Protein AF-A0A507DF49-F1 (afdb_monomer)

Nearest PDB structures (foldseek):
  7edx-assembly1_H  TM=5.539E-01  e=3.702E-08  Homo sapiens
  7edx-assembly1_c  TM=6.576E-01  e=4.763E-05  Homo sapiens
  7xfh-assembly1_A  TM=7.175E-01  e=1.939E-02  Xenopus laevis
  6hts-assembly1_M  TM=7.760E-01  e=4.744E-02  Homo sapiens
  5z3l-assembly1_A  TM=7.151E-01  e=3.917E-02  Xenopus laevis

Sequence (231 aa):
MVSPYETQLLRAIIATQLRHVGFEESSSRAVDVLTDVLVAYLHRLGTRVKAYAEHATRIQPTPLDFMFVFDEFRVPITDLHSYAAIAKTAMKAIRPIKIKPDTIASNKEVYRYLNPPSSLVRVEDTTGSRGEHVPEHFPPFPSAHTYLSTPVSQRKEETDPIKKHEVHAQSARQVEEALVKLYRASLVATGREDDPVFSYESGNSTTMANTGNMTGLIMSAVGNGSGGRLL

Mean predicted aligned error: 19.84 Å

Solvent-accessible surface area (backbone atoms only — not comparable to full-atom values): 15106 Å² total; per-residue (Å²): 132,85,51,73,68,57,54,53,51,47,41,51,51,50,53,54,52,41,46,71,76,65,50,90,79,80,58,71,67,58,48,49,52,50,37,54,50,49,52,53,48,52,52,53,51,52,52,48,29,48,50,50,17,49,76,69,76,34,91,69,71,51,75,67,34,51,52,56,46,30,59,73,68,70,48,63,70,69,56,52,56,57,47,51,56,51,44,62,66,62,48,69,75,57,73,81,84,78,73,74,79,82,62,84,76,70,65,72,63,62,63,53,75,78,52,68,85,70,93,82,64,94,59,85,81,50,56,48,57,69,59,93,89,55,65,88,88,55,82,67,49,70,43,60,71,80,73,52,82,73,78,80,73,71,70,85,65,75,82,53,67,68,57,49,52,49,52,51,53,50,50,50,51,52,51,51,52,49,50,53,52,51,51,52,51,51,28,60,76,70,75,54,86,85,61,83,90,71,67,81,80,84,79,83,87,83,91,83,82,89,77,90,81,90,84,80,90,82,84,90,78,92,81,88,83,88,85,77,91,83,137

pLDDT: mean 73.97, std 20.37, range [30.94, 96.81]

Radius of gyration: 43.72 Å; Cα contacts (8 Å, |Δi|>4): 73; chains: 1; bounding box: 101×75×98 Å

Structure (mmCIF, N/CA/C/O backbone):
data_AF-A0A507DF49-F1
#
_entry.id   AF-A0A507DF49-F1
#
loop_
_atom_site.group_PDB
_atom_site.id
_atom_site.type_symbol
_atom_site.label_atom_id
_atom_site.label_alt_id
_atom_site.label_comp_id
_atom_site.label_asym_id
_atom_site.label_entity_id
_atom_site.label_seq_id
_atom_site.pdbx_PDB_ins_code
_atom_site.Cartn_x
_atom_site.Cartn_y
_atom_site.Cartn_z
_atom_site.occupancy
_atom_site.B_iso_or_equiv
_atom_site.auth_seq_id
_atom_site.auth_comp_id
_atom_site.auth_asym_id
_atom_site.auth_atom_id
_atom_site.pdbx_PDB_model_num
ATOM 1 N N . MET A 1 1 ? -5.930 1.000 -0.888 1.00 52.00 1 MET A N 1
ATOM 2 C CA . MET A 1 1 ? -5.736 2.331 -1.500 1.00 52.00 1 MET A CA 1
ATOM 3 C C . MET A 1 1 ? -4.326 2.771 -1.159 1.00 52.00 1 MET A C 1
ATOM 5 O O . MET A 1 1 ? -3.980 2.685 0.011 1.00 52.00 1 MET A O 1
ATOM 9 N N . VAL A 1 2 ? -3.509 3.115 -2.156 1.00 72.88 2 VAL A N 1
ATOM 10 C CA . VAL A 1 2 ? -2.128 3.590 -1.943 1.00 72.88 2 VAL A CA 1
ATOM 11 C C . VAL A 1 2 ? -2.193 4.998 -1.353 1.00 72.88 2 VAL A C 1
ATOM 13 O O . VAL A 1 2 ? -3.012 5.807 -1.794 1.00 72.88 2 VAL A O 1
ATOM 16 N N . SER A 1 3 ? -1.393 5.276 -0.326 1.00 84.12 3 SER A N 1
ATOM 17 C CA . SER A 1 3 ? -1.368 6.591 0.319 1.00 84.12 3 SER A CA 1
ATOM 18 C C . SER A 1 3 ? -0.838 7.651 -0.660 1.00 84.12 3 SER A C 1
ATOM 20 O O . SER A 1 3 ? 0.100 7.366 -1.406 1.00 84.12 3 SER A O 1
ATOM 22 N N . PRO A 1 4 ? -1.361 8.893 -0.664 1.00 82.94 4 PRO A N 1
ATOM 23 C CA . PRO A 1 4 ? -0.884 9.946 -1.571 1.00 82.94 4 PRO A CA 1
ATOM 24 C C . PRO A 1 4 ? 0.625 10.211 -1.437 1.00 82.94 4 PRO A C 1
ATOM 26 O O . PRO A 1 4 ? 1.300 10.507 -2.424 1.00 82.94 4 PRO A O 1
ATOM 29 N N . TYR A 1 5 ? 1.166 10.031 -0.230 1.00 84.81 5 TYR A N 1
ATOM 30 C CA . TYR A 1 5 ? 2.598 10.115 0.047 1.00 84.81 5 TYR A CA 1
ATOM 31 C C . TYR A 1 5 ? 3.404 9.029 -0.685 1.00 84.81 5 TYR A C 1
ATOM 33 O O . TYR A 1 5 ? 4.449 9.306 -1.275 1.00 84.81 5 TYR A O 1
ATOM 41 N N . GLU A 1 6 ? 2.910 7.789 -0.683 1.00 83.38 6 GLU A N 1
ATOM 42 C CA . GLU A 1 6 ? 3.560 6.654 -1.348 1.00 83.38 6 GLU A CA 1
ATOM 43 C C . GLU A 1 6 ? 3.573 6.858 -2.863 1.00 83.38 6 GLU A C 1
ATOM 45 O O . GLU A 1 6 ? 4.599 6.655 -3.511 1.00 83.38 6 GLU A O 1
ATOM 50 N N . THR A 1 7 ? 2.469 7.356 -3.425 1.00 86.88 7 THR A N 1
ATOM 51 C CA . THR A 1 7 ? 2.392 7.715 -4.844 1.00 86.88 7 THR A CA 1
ATOM 52 C C . THR A 1 7 ? 3.412 8.797 -5.196 1.00 86.88 7 THR A C 1
ATOM 54 O O . THR A 1 7 ? 4.099 8.688 -6.211 1.00 86.88 7 THR A O 1
ATOM 57 N N . GLN A 1 8 ? 3.584 9.820 -4.354 1.00 86.56 8 GLN A N 1
ATOM 58 C CA . GLN A 1 8 ? 4.581 10.869 -4.587 1.00 86.56 8 GLN A CA 1
ATOM 59 C C . GLN A 1 8 ? 6.019 10.331 -4.541 1.00 86.56 8 GLN A C 1
ATOM 61 O O . GLN A 1 8 ? 6.856 10.739 -5.352 1.00 86.56 8 GLN A O 1
ATOM 66 N N . LEU A 1 9 ? 6.299 9.377 -3.649 1.00 87.12 9 LEU A N 1
ATOM 67 C CA . LEU A 1 9 ? 7.588 8.690 -3.588 1.00 87.12 9 LEU A CA 1
ATOM 68 C C . LEU A 1 9 ? 7.864 7.887 -4.864 1.00 87.12 9 LEU A C 1
ATOM 70 O O . LEU A 1 9 ? 8.945 8.002 -5.441 1.00 87.12 9 LEU A O 1
ATOM 74 N N . LEU A 1 10 ? 6.884 7.116 -5.336 1.00 89.94 10 LEU A N 1
ATOM 75 C CA . LEU A 1 10 ? 7.015 6.318 -6.556 1.00 89.94 10 LEU A CA 1
ATOM 76 C C . LEU A 1 10 ? 7.198 7.194 -7.801 1.00 89.94 10 LEU A C 1
ATOM 78 O O . LEU A 1 10 ? 8.068 6.903 -8.623 1.00 89.94 10 LEU A O 1
ATOM 82 N N . ARG A 1 11 ? 6.470 8.314 -7.904 1.00 90.44 11 ARG A N 1
ATOM 83 C CA . ARG A 1 11 ? 6.664 9.306 -8.978 1.00 90.44 11 ARG A CA 1
ATOM 84 C C . ARG A 1 11 ? 8.091 9.843 -8.997 1.00 90.44 11 ARG A C 1
ATOM 86 O O . ARG A 1 11 ? 8.697 9.957 -10.061 1.00 90.44 11 ARG A O 1
ATOM 93 N N . ALA A 1 12 ? 8.650 10.142 -7.826 1.00 87.81 12 ALA A N 1
ATOM 94 C CA . ALA A 1 12 ? 10.021 10.617 -7.714 1.00 87.81 12 ALA A CA 1
ATOM 95 C C . ALA A 1 12 ? 11.039 9.533 -8.123 1.00 87.81 12 ALA A C 1
ATOM 97 O O . ALA A 1 12 ? 11.987 9.845 -8.842 1.00 87.81 12 ALA A O 1
ATOM 98 N N . ILE A 1 13 ? 10.815 8.263 -7.765 1.00 88.00 13 ILE A N 1
ATOM 99 C CA . ILE A 1 13 ? 11.640 7.131 -8.226 1.00 88.00 13 ILE A CA 1
ATOM 100 C C . ILE A 1 13 ? 11.598 7.016 -9.757 1.00 88.00 13 ILE A C 1
ATOM 102 O O . ILE A 1 13 ? 12.647 6.956 -10.399 1.00 88.00 13 ILE A O 1
ATOM 106 N N . ILE A 1 14 ? 10.413 7.066 -10.365 1.00 91.19 14 ILE A N 1
ATOM 107 C CA . ILE A 1 14 ? 10.263 7.000 -11.827 1.00 91.19 14 ILE A CA 1
ATOM 108 C C . ILE A 1 14 ? 10.977 8.172 -12.503 1.00 91.19 14 ILE A C 1
ATOM 110 O O . ILE A 1 14 ? 11.724 7.963 -13.456 1.00 91.19 14 ILE A O 1
ATOM 114 N N . ALA A 1 15 ? 10.838 9.390 -11.977 1.00 89.06 15 ALA A N 1
ATOM 115 C CA . ALA A 1 15 ? 11.545 10.557 -12.500 1.00 89.06 15 ALA A CA 1
ATOM 116 C C . ALA A 1 15 ? 13.075 10.398 -12.424 1.00 89.06 15 ALA A C 1
ATOM 118 O O . ALA A 1 15 ? 13.785 10.779 -13.357 1.00 89.06 15 ALA A O 1
ATOM 119 N N . THR A 1 16 ? 13.602 9.798 -11.348 1.00 85.75 16 THR A N 1
ATOM 120 C CA . THR A 1 16 ? 15.042 9.500 -11.256 1.00 85.75 16 THR A CA 1
ATOM 121 C C . THR A 1 16 ? 15.488 8.467 -12.286 1.00 85.75 16 THR A C 1
ATOM 123 O O . THR A 1 16 ? 16.560 8.623 -12.872 1.00 85.75 16 THR A O 1
ATOM 126 N N . GLN A 1 17 ? 14.651 7.467 -12.569 1.00 87.38 17 GLN A N 1
ATOM 127 C CA . GLN A 1 17 ? 14.943 6.454 -13.575 1.00 87.38 17 GLN A CA 1
ATOM 128 C C . GLN A 1 17 ? 14.906 7.031 -14.995 1.00 87.38 17 GLN A C 1
ATOM 130 O O . GLN A 1 17 ? 15.802 6.758 -15.787 1.00 87.38 17 GLN A O 1
ATOM 135 N N . LEU A 1 18 ? 13.922 7.877 -15.315 1.00 89.88 18 LEU A N 1
ATOM 136 C CA . LEU A 1 18 ? 13.839 8.558 -16.612 1.00 89.88 18 LEU A CA 1
ATOM 137 C C . LEU A 1 18 ? 15.070 9.435 -16.865 1.00 89.88 18 LEU A C 1
ATOM 139 O O . LEU A 1 18 ? 15.653 9.392 -17.948 1.00 89.88 18 LEU A O 1
ATOM 143 N N . ARG A 1 19 ? 15.535 10.152 -15.836 1.00 86.50 19 ARG A N 1
ATOM 144 C CA . ARG A 1 19 ? 16.770 10.938 -15.917 1.00 86.50 19 ARG A CA 1
ATOM 145 C C . ARG A 1 19 ? 18.001 10.067 -16.152 1.00 86.50 19 ARG A C 1
ATOM 147 O O . ARG A 1 19 ? 18.870 10.452 -16.923 1.00 86.50 19 ARG A O 1
ATOM 154 N N . HIS A 1 20 ? 18.073 8.898 -15.516 1.00 82.94 20 HIS A N 1
ATOM 155 C CA . HIS A 1 20 ? 19.168 7.949 -15.728 1.00 82.94 20 HIS A CA 1
ATOM 156 C C . HIS A 1 20 ? 19.211 7.421 -17.170 1.00 82.94 20 HIS A C 1
ATOM 158 O O . HIS A 1 20 ? 20.290 7.212 -17.716 1.00 82.94 20 HIS A O 1
ATOM 164 N N . VAL A 1 21 ? 18.050 7.219 -17.798 1.00 87.25 21 VAL A N 1
ATOM 165 C CA . VAL A 1 21 ? 17.963 6.807 -19.209 1.00 87.25 21 VAL A CA 1
ATOM 166 C C . VAL A 1 21 ? 18.329 7.953 -20.169 1.00 87.25 21 VAL A C 1
ATOM 168 O O . VAL A 1 21 ? 18.686 7.691 -21.312 1.00 87.25 21 VAL A O 1
ATOM 171 N N . GLY A 1 22 ? 18.308 9.208 -19.704 1.00 88.12 22 GLY A N 1
ATOM 172 C CA . GLY A 1 22 ? 18.678 10.390 -20.490 1.00 88.12 22 GLY A CA 1
ATOM 173 C C . GLY A 1 22 ? 17.493 11.230 -20.973 1.00 88.12 22 GLY A C 1
ATOM 174 O O . GLY A 1 22 ? 17.665 12.058 -21.861 1.00 88.12 22 GLY A O 1
ATOM 175 N N . PHE A 1 23 ? 16.296 11.043 -20.407 1.00 91.75 23 PHE A N 1
ATOM 176 C CA . PHE A 1 23 ? 15.155 11.917 -20.688 1.00 91.75 23 PHE A CA 1
ATOM 177 C C . PHE A 1 23 ? 15.287 13.244 -19.932 1.00 91.75 23 PHE A C 1
ATOM 179 O O . PHE A 1 23 ? 15.473 13.256 -18.712 1.00 91.75 23 PHE A O 1
ATOM 186 N N . GLU A 1 24 ? 15.153 14.356 -20.654 1.00 90.19 24 GLU A N 1
ATOM 187 C CA . GLU A 1 24 ? 15.201 15.711 -20.091 1.00 90.19 24 GLU A CA 1
ATOM 188 C C . GLU A 1 24 ? 13.834 16.151 -19.545 1.00 90.19 24 GLU A C 1
ATOM 190 O O . GLU A 1 24 ? 13.737 16.647 -18.422 1.00 90.19 24 GLU A O 1
ATOM 195 N N . GLU A 1 25 ? 12.763 15.863 -20.289 1.00 90.25 25 GLU A N 1
ATOM 196 C CA . GLU A 1 25 ? 11.389 16.204 -19.926 1.00 90.25 25 GLU A CA 1
ATOM 197 C C . GLU A 1 25 ? 10.457 14.992 -20.025 1.00 90.25 25 GLU A C 1
ATOM 199 O O . GLU A 1 25 ? 10.678 14.053 -20.792 1.00 90.25 25 GLU A O 1
ATOM 204 N N . SER A 1 26 ? 9.385 15.007 -19.232 1.00 92.12 26 SER A N 1
ATOM 205 C CA . SER A 1 26 ? 8.340 13.983 -19.281 1.00 92.12 26 SER A CA 1
ATOM 206 C C . SER A 1 26 ? 6.972 14.589 -18.985 1.00 92.12 26 SER A C 1
ATOM 208 O O . SER A 1 26 ? 6.841 15.526 -18.198 1.00 92.12 26 SER A O 1
ATOM 210 N N . SER A 1 27 ? 5.932 14.049 -19.621 1.00 95.81 27 SER A N 1
ATOM 211 C CA . SER A 1 27 ? 4.553 14.462 -19.357 1.00 95.81 27 SER A CA 1
ATOM 212 C C . SER A 1 27 ? 4.092 13.961 -17.988 1.00 95.81 27 SER A C 1
ATOM 214 O O . SER A 1 27 ? 4.226 12.776 -17.684 1.00 95.81 27 SER A O 1
ATOM 216 N N . SER A 1 28 ? 3.471 14.841 -17.196 1.00 92.62 28 SER A N 1
ATOM 217 C CA . SER A 1 28 ? 2.949 14.513 -15.857 1.00 92.62 28 SER A CA 1
ATOM 218 C C . SER A 1 28 ? 2.014 13.294 -15.878 1.00 92.62 28 SER A C 1
ATOM 220 O O . SER A 1 28 ? 2.172 12.373 -15.081 1.00 92.62 28 SER A O 1
ATOM 222 N N . ARG A 1 29 ? 1.128 13.215 -16.883 1.00 94.81 29 ARG A N 1
ATOM 223 C CA . ARG A 1 29 ? 0.212 12.077 -17.077 1.00 94.81 29 ARG A CA 1
ATOM 224 C C . ARG A 1 29 ? 0.937 10.765 -17.369 1.00 94.81 29 ARG A C 1
ATOM 226 O O . ARG A 1 29 ? 0.491 9.717 -16.923 1.00 94.81 29 ARG A O 1
ATOM 233 N N . ALA A 1 30 ? 2.035 10.809 -18.123 1.00 94.06 30 ALA A N 1
ATOM 234 C CA . ALA A 1 30 ? 2.806 9.607 -18.430 1.00 94.06 30 ALA A CA 1
ATOM 235 C C . ALA A 1 30 ? 3.493 9.063 -17.170 1.00 94.06 30 ALA A C 1
ATOM 237 O O . ALA A 1 30 ? 3.486 7.857 -16.938 1.00 94.06 30 ALA A O 1
ATOM 238 N N . VAL A 1 31 ? 4.027 9.953 -16.327 1.00 94.12 31 VAL A N 1
ATOM 239 C CA . VAL A 1 31 ? 4.614 9.579 -15.032 1.00 94.12 31 VAL A CA 1
ATOM 240 C C . VAL A 1 31 ? 3.557 8.979 -14.103 1.00 94.12 31 VAL A C 1
ATOM 242 O O . VAL A 1 31 ? 3.843 7.994 -13.425 1.00 94.12 31 VAL A O 1
ATOM 245 N N . ASP A 1 32 ? 2.336 9.514 -14.102 1.00 93.50 32 ASP A N 1
ATOM 246 C CA . ASP A 1 32 ? 1.228 8.972 -13.304 1.00 93.50 32 ASP A CA 1
ATOM 247 C C . ASP A 1 32 ? 0.853 7.555 -13.755 1.00 93.50 32 ASP A C 1
ATOM 249 O O . ASP A 1 32 ? 0.836 6.636 -12.942 1.00 93.50 32 ASP A O 1
ATOM 253 N N . VAL A 1 33 ? 0.689 7.335 -15.064 1.00 95.81 33 VAL A N 1
ATOM 254 C CA . VAL A 1 33 ? 0.398 5.999 -15.612 1.00 95.81 33 VAL A CA 1
ATOM 255 C C . VAL A 1 33 ? 1.526 5.010 -15.313 1.00 95.81 33 VAL A C 1
ATOM 257 O O . VAL A 1 33 ? 1.263 3.878 -14.915 1.00 95.81 33 VAL A O 1
ATOM 260 N N . LEU A 1 34 ? 2.791 5.415 -15.459 1.00 94.94 34 LEU A N 1
ATOM 261 C CA . LEU A 1 34 ? 3.930 4.564 -15.098 1.00 94.94 34 LEU A CA 1
ATOM 262 C C . LEU A 1 34 ? 3.945 4.232 -13.603 1.00 94.94 34 LEU A C 1
ATOM 264 O O . LEU A 1 34 ? 4.347 3.131 -13.229 1.00 94.94 34 LEU A O 1
ATOM 268 N N . THR A 1 35 ? 3.490 5.156 -12.757 1.00 94.25 35 THR A N 1
ATOM 269 C CA . THR A 1 35 ? 3.352 4.928 -11.316 1.00 94.25 35 THR A CA 1
ATOM 270 C C . THR A 1 35 ? 2.294 3.867 -11.043 1.00 94.25 35 THR A C 1
ATOM 272 O O . THR A 1 35 ? 2.573 2.909 -10.323 1.00 94.25 35 THR A O 1
ATOM 275 N N . ASP A 1 36 ? 1.129 3.967 -11.681 1.00 93.62 36 ASP A N 1
ATOM 276 C CA . ASP A 1 36 ? 0.055 2.978 -11.550 1.00 93.62 36 ASP A CA 1
ATOM 277 C C . ASP A 1 36 ? 0.494 1.593 -12.049 1.00 93.62 36 ASP A C 1
ATOM 279 O O . ASP A 1 36 ? 0.265 0.578 -11.384 1.00 93.62 36 ASP A O 1
ATOM 283 N N . VAL A 1 37 ? 1.199 1.542 -13.184 1.00 95.62 37 VAL A N 1
ATOM 284 C CA . VAL A 1 37 ? 1.769 0.302 -13.733 1.00 95.62 37 VAL A CA 1
ATOM 285 C C . VAL A 1 37 ? 2.803 -0.297 -12.782 1.00 95.62 37 VAL A C 1
ATOM 287 O O . VAL A 1 37 ? 2.795 -1.508 -12.563 1.00 95.62 37 VAL A O 1
ATOM 290 N N . LEU A 1 38 ? 3.669 0.521 -12.179 1.00 94.00 38 LEU A N 1
ATOM 291 C CA . LEU A 1 38 ? 4.671 0.057 -11.221 1.00 94.00 38 LEU A CA 1
ATOM 292 C C . LEU A 1 38 ? 4.018 -0.533 -9.964 1.00 94.00 38 LEU A C 1
ATOM 294 O O . LEU A 1 38 ? 4.423 -1.603 -9.508 1.00 94.00 38 LEU A O 1
ATOM 298 N N . VAL A 1 39 ? 2.980 0.116 -9.431 1.00 93.81 39 VAL A N 1
ATOM 299 C CA . VAL A 1 39 ? 2.200 -0.403 -8.295 1.00 93.81 39 VAL A CA 1
ATOM 300 C C . VAL A 1 39 ? 1.556 -1.741 -8.652 1.00 93.81 39 VAL A C 1
ATOM 302 O O . VAL A 1 39 ? 1.693 -2.712 -7.903 1.00 93.81 39 VAL A O 1
ATOM 305 N N . ALA A 1 40 ? 0.892 -1.824 -9.807 1.00 94.38 40 ALA A N 1
ATOM 306 C CA . ALA A 1 40 ? 0.257 -3.054 -10.272 1.00 94.38 40 ALA A CA 1
ATOM 307 C C . ALA A 1 40 ? 1.281 -4.181 -10.478 1.00 94.38 40 ALA A C 1
ATOM 309 O O . ALA A 1 40 ? 1.030 -5.329 -10.103 1.00 94.38 40 ALA A O 1
ATOM 310 N N . TYR A 1 41 ? 2.457 -3.853 -11.017 1.0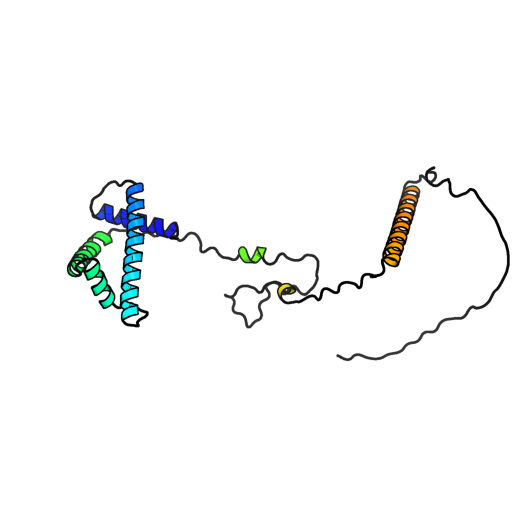0 94.69 41 TYR A N 1
ATOM 311 C CA . TYR A 1 41 ? 3.559 -4.790 -11.200 1.00 94.69 41 TYR A CA 1
ATOM 312 C C . TYR A 1 41 ? 4.071 -5.338 -9.864 1.00 94.69 41 TYR A C 1
ATOM 314 O O . TYR A 1 41 ? 4.162 -6.554 -9.708 1.00 94.69 41 TYR A O 1
ATOM 322 N N . LEU A 1 42 ? 4.344 -4.474 -8.880 1.00 93.69 42 LEU A N 1
ATOM 323 C CA . LEU A 1 42 ? 4.803 -4.890 -7.550 1.00 93.69 42 LEU A CA 1
ATOM 324 C C . LEU A 1 42 ? 3.759 -5.744 -6.827 1.00 93.69 42 LEU A C 1
ATOM 326 O O . LEU A 1 42 ? 4.105 -6.758 -6.221 1.00 93.69 42 LEU A O 1
ATOM 330 N N . HIS A 1 43 ? 2.480 -5.383 -6.936 1.00 94.81 43 HIS A N 1
ATOM 331 C CA . HIS A 1 43 ? 1.396 -6.176 -6.368 1.00 94.81 43 HIS A CA 1
ATOM 332 C C . HIS A 1 43 ? 1.315 -7.561 -7.020 1.00 94.81 43 HIS A C 1
ATOM 334 O O . HIS A 1 43 ? 1.205 -8.576 -6.329 1.00 94.81 43 HIS A O 1
ATOM 340 N N . ARG A 1 44 ? 1.415 -7.627 -8.354 1.00 95.69 44 ARG A N 1
ATOM 341 C CA . ARG A 1 44 ? 1.415 -8.893 -9.096 1.00 95.69 44 ARG A CA 1
ATOM 342 C C . ARG A 1 44 ? 2.623 -9.753 -8.731 1.00 95.69 44 ARG A C 1
ATOM 344 O O . ARG A 1 44 ? 2.448 -10.938 -8.465 1.00 95.69 44 ARG A O 1
ATOM 351 N N . LEU A 1 45 ? 3.815 -9.160 -8.667 1.00 95.25 45 LEU A N 1
ATOM 352 C CA . LEU A 1 45 ? 5.050 -9.825 -8.252 1.00 95.25 45 LEU A CA 1
ATOM 353 C C . LEU A 1 45 ? 4.901 -10.414 -6.843 1.00 95.25 45 LEU A C 1
ATOM 355 O O . LEU A 1 45 ? 5.087 -11.612 -6.656 1.00 95.25 45 LEU A O 1
ATOM 359 N N . GLY A 1 46 ? 4.495 -9.598 -5.867 1.00 95.19 46 GLY A N 1
ATOM 360 C CA . GLY A 1 46 ? 4.325 -10.026 -4.478 1.00 95.19 46 GLY A CA 1
ATOM 361 C C . GLY A 1 46 ? 3.270 -11.121 -4.316 1.00 95.19 46 GLY A C 1
ATOM 362 O O . GLY A 1 46 ? 3.498 -12.089 -3.596 1.00 95.19 46 GLY A O 1
ATOM 363 N N . THR A 1 47 ? 2.151 -11.021 -5.038 1.00 96.00 47 THR A N 1
ATOM 364 C CA . THR A 1 47 ? 1.090 -12.043 -5.019 1.00 96.00 47 THR A CA 1
ATOM 365 C C . THR A 1 47 ? 1.595 -13.380 -5.561 1.00 96.00 47 THR A C 1
ATOM 367 O O . THR A 1 47 ? 1.308 -14.425 -4.982 1.00 96.00 47 THR A O 1
ATOM 370 N N . ARG A 1 48 ? 2.383 -13.361 -6.644 1.00 96.56 48 ARG A N 1
ATOM 371 C CA . ARG A 1 48 ? 2.976 -14.575 -7.220 1.00 96.56 48 ARG A CA 1
ATOM 372 C C . ARG A 1 48 ? 4.017 -15.195 -6.299 1.00 96.56 48 ARG A C 1
ATOM 374 O O . ARG A 1 48 ? 3.927 -16.383 -6.015 1.00 96.56 48 ARG A O 1
ATOM 381 N N . VAL A 1 49 ? 4.951 -14.395 -5.783 1.00 96.81 49 VAL A N 1
ATOM 382 C CA . VAL A 1 49 ? 5.977 -14.857 -4.832 1.00 96.81 49 VAL A CA 1
ATOM 383 C C . VAL A 1 49 ? 5.325 -15.493 -3.603 1.00 96.81 49 VAL A C 1
ATOM 385 O O . VAL A 1 49 ? 5.734 -16.568 -3.171 1.00 96.81 49 VAL A O 1
ATOM 388 N N . LYS A 1 50 ? 4.271 -14.860 -3.076 1.00 96.56 50 LYS A N 1
ATOM 389 C CA . LYS A 1 50 ? 3.480 -15.398 -1.969 1.00 96.56 50 LYS A CA 1
ATOM 390 C C . LYS A 1 50 ? 2.851 -16.747 -2.323 1.00 96.56 50 LYS A C 1
ATOM 392 O O . LYS A 1 50 ? 2.993 -17.679 -1.542 1.00 96.56 50 LYS A O 1
ATOM 397 N N . ALA A 1 51 ? 2.227 -16.874 -3.493 1.00 96.06 51 ALA A N 1
ATOM 398 C CA . ALA A 1 51 ? 1.631 -18.136 -3.927 1.00 96.06 51 ALA A CA 1
ATOM 399 C C . ALA A 1 51 ? 2.669 -19.272 -3.999 1.00 96.06 51 ALA A C 1
ATOM 401 O O . ALA A 1 51 ? 2.413 -20.360 -3.495 1.00 96.06 51 ALA A O 1
ATOM 402 N N . TYR A 1 52 ? 3.866 -19.023 -4.544 1.00 96.31 52 TYR A N 1
ATOM 403 C CA . TYR A 1 52 ? 4.942 -20.028 -4.562 1.00 96.31 52 TYR A CA 1
ATOM 404 C C . TYR A 1 52 ? 5.425 -20.410 -3.154 1.00 96.31 52 TYR A C 1
ATOM 406 O O . TYR A 1 52 ? 5.643 -21.592 -2.884 1.00 96.31 52 TYR A O 1
ATOM 414 N N . ALA A 1 53 ? 5.529 -19.447 -2.233 1.00 96.31 53 ALA A N 1
ATOM 415 C CA . ALA A 1 53 ? 5.864 -19.735 -0.839 1.00 96.31 53 ALA A CA 1
ATOM 416 C C . ALA A 1 53 ? 4.779 -20.592 -0.155 1.00 96.31 53 ALA A C 1
ATOM 418 O O . ALA A 1 53 ? 5.101 -21.588 0.498 1.00 96.31 53 ALA A O 1
ATOM 419 N N . GLU A 1 54 ? 3.502 -20.266 -0.374 1.00 96.25 54 GLU A N 1
ATOM 420 C CA . GLU A 1 54 ? 2.350 -21.008 0.152 1.00 96.25 54 GLU A CA 1
ATOM 421 C C . GLU A 1 54 ? 2.253 -22.422 -0.437 1.00 96.25 54 GLU A C 1
ATOM 423 O O . GLU A 1 54 ? 1.972 -23.369 0.297 1.00 96.25 54 GLU A O 1
ATOM 428 N N . HIS A 1 55 ? 2.574 -22.604 -1.724 1.00 95.56 55 HIS A N 1
ATOM 429 C CA . HIS A 1 55 ? 2.684 -23.927 -2.350 1.00 95.56 55 HIS A CA 1
ATOM 430 C C . HIS A 1 55 ? 3.746 -24.807 -1.679 1.00 95.56 55 HIS A C 1
ATOM 432 O O . HIS A 1 55 ? 3.581 -26.022 -1.605 1.00 95.56 55 HIS A O 1
ATOM 438 N N . ALA A 1 56 ? 4.806 -24.200 -1.144 1.00 94.06 56 ALA A N 1
ATOM 439 C CA . ALA A 1 56 ? 5.820 -24.880 -0.347 1.00 94.06 56 ALA A CA 1
ATOM 440 C C . ALA A 1 56 ? 5.472 -24.949 1.153 1.00 94.06 56 ALA A C 1
ATOM 442 O O . ALA A 1 56 ? 6.339 -25.284 1.960 1.00 94.06 56 ALA A O 1
ATOM 443 N N . THR A 1 57 ? 4.234 -24.627 1.550 1.00 96.19 57 THR A N 1
ATOM 444 C CA . THR A 1 57 ? 3.751 -24.562 2.946 1.00 96.19 57 THR A CA 1
ATOM 445 C C . THR A 1 57 ? 4.512 -23.573 3.842 1.00 96.19 57 THR A C 1
ATOM 447 O O . THR A 1 57 ? 4.480 -23.668 5.068 1.00 96.19 57 THR A O 1
ATOM 450 N N . ARG A 1 58 ? 5.201 -22.592 3.244 1.00 95.12 58 ARG A N 1
ATOM 451 C CA . ARG A 1 58 ? 5.963 -21.551 3.946 1.00 95.12 58 ARG A CA 1
ATOM 452 C C . ARG A 1 58 ? 5.199 -20.232 3.950 1.00 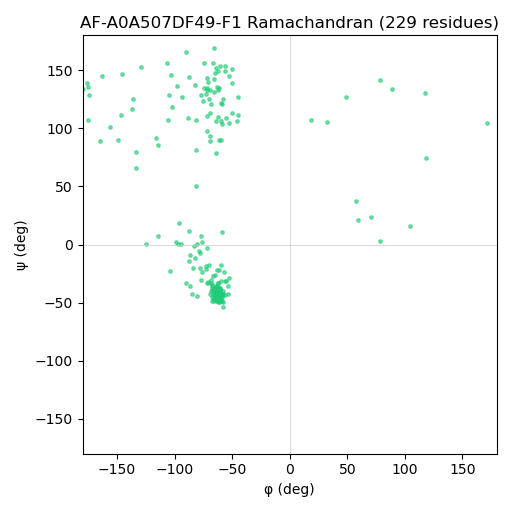95.12 58 ARG A C 1
ATOM 454 O O . ARG A 1 58 ? 4.557 -19.863 2.977 1.00 95.12 58 ARG A O 1
ATOM 461 N N . ILE A 1 59 ? 5.344 -19.479 5.038 1.00 94.31 59 ILE A N 1
ATOM 462 C CA . ILE A 1 59 ? 4.806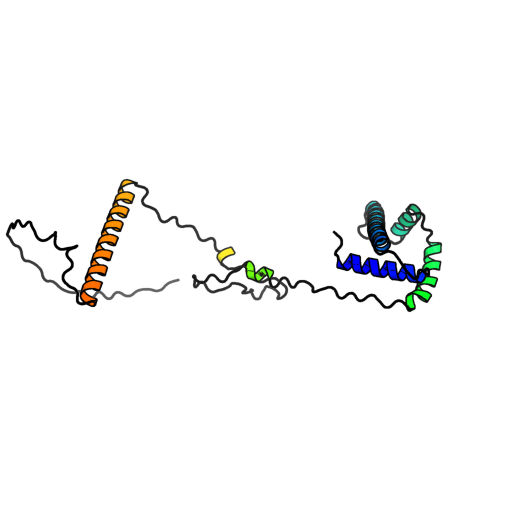 -18.112 5.144 1.00 94.31 59 ILE A CA 1
ATOM 463 C C . ILE A 1 59 ? 5.811 -17.094 4.586 1.00 94.31 59 ILE A C 1
ATOM 465 O O . ILE A 1 59 ? 5.429 -16.098 3.976 1.00 94.31 59 ILE A O 1
ATOM 469 N N . GLN A 1 60 ? 7.108 -17.344 4.788 1.00 94.69 60 GLN A N 1
ATOM 470 C CA . GLN A 1 60 ? 8.166 -16.440 4.353 1.00 94.69 60 GLN A CA 1
ATOM 471 C C . GLN A 1 60 ? 8.700 -16.842 2.967 1.00 94.69 60 GLN A C 1
ATOM 473 O O . GLN A 1 60 ? 9.113 -17.998 2.781 1.00 94.69 60 GLN A O 1
ATOM 478 N N . PRO A 1 61 ? 8.732 -15.909 1.997 1.00 95.25 61 PRO A N 1
ATOM 479 C CA . PRO A 1 61 ? 9.312 -16.176 0.693 1.00 95.25 61 PRO A CA 1
ATOM 480 C C . PRO A 1 61 ? 10.837 -16.283 0.775 1.00 95.25 61 PRO A C 1
ATOM 482 O O . PRO A 1 61 ? 11.505 -15.530 1.483 1.00 95.25 61 PRO A O 1
ATOM 485 N N . THR A 1 62 ? 11.381 -17.236 0.031 1.00 94.94 62 THR A N 1
ATOM 486 C CA . THR A 1 62 ? 12.810 -17.552 -0.096 1.00 94.94 62 THR A CA 1
ATOM 487 C C . THR A 1 62 ? 13.300 -17.079 -1.472 1.00 94.94 62 THR A C 1
ATOM 489 O O . THR A 1 62 ? 12.492 -16.994 -2.396 1.00 94.94 62 THR A O 1
ATOM 492 N N . PRO A 1 63 ? 14.604 -16.802 -1.684 1.00 93.06 63 PRO A N 1
ATOM 493 C CA . PRO A 1 63 ? 15.114 -16.390 -2.998 1.00 93.06 63 PRO A CA 1
ATOM 494 C C . PRO A 1 63 ? 14.752 -17.329 -4.161 1.00 93.06 63 PRO A C 1
ATOM 496 O O . PRO A 1 63 ? 14.575 -16.862 -5.280 1.00 93.06 63 PRO A O 1
ATOM 499 N N . LEU A 1 64 ? 14.573 -18.629 -3.902 1.00 92.88 64 LEU A N 1
ATOM 500 C CA . LEU A 1 64 ? 14.108 -19.595 -4.905 1.00 92.88 64 LEU A CA 1
ATOM 501 C C . LEU A 1 64 ? 12.700 -19.275 -5.430 1.00 92.88 64 LEU A C 1
ATOM 503 O O . LEU A 1 64 ? 12.453 -19.408 -6.624 1.00 92.88 64 LEU A O 1
ATOM 507 N N . ASP A 1 65 ? 11.801 -18.784 -4.572 1.00 95.44 65 ASP A N 1
ATOM 508 C CA . ASP A 1 65 ? 10.450 -18.381 -4.982 1.00 95.44 65 ASP A CA 1
ATOM 509 C C . ASP A 1 65 ? 10.524 -17.206 -5.970 1.00 95.44 65 ASP A C 1
ATOM 511 O O . ASP A 1 65 ? 9.805 -17.170 -6.966 1.00 95.44 65 ASP A O 1
ATOM 515 N N . PHE A 1 66 ? 11.463 -16.278 -5.750 1.00 93.38 66 PHE A N 1
ATOM 516 C CA . PHE A 1 66 ? 11.735 -15.190 -6.689 1.00 93.38 66 PHE A CA 1
ATOM 517 C C . PHE A 1 66 ? 12.330 -15.687 -8.008 1.00 93.38 66 PHE A C 1
ATOM 519 O O . PHE A 1 66 ? 12.004 -15.123 -9.047 1.00 93.38 66 PHE A O 1
ATOM 526 N N . MET A 1 67 ? 13.152 -16.742 -8.002 1.00 93.56 67 MET A N 1
ATOM 527 C CA . MET A 1 67 ? 13.673 -17.326 -9.245 1.00 93.56 67 MET A CA 1
ATOM 528 C C . MET A 1 67 ? 12.543 -17.855 -10.134 1.00 93.56 67 MET A C 1
ATOM 530 O O . MET A 1 67 ? 12.533 -17.562 -11.328 1.00 93.56 67 MET A O 1
ATOM 534 N N . PHE A 1 68 ? 11.567 -18.565 -9.559 1.00 93.19 68 PHE A N 1
ATOM 535 C CA . PHE A 1 68 ? 10.403 -19.054 -10.307 1.00 93.19 68 PHE A CA 1
ATOM 536 C C . PHE A 1 68 ? 9.541 -17.912 -10.847 1.00 93.19 68 PHE A C 1
ATOM 538 O O . PHE A 1 68 ? 9.119 -17.940 -12.001 1.00 93.19 68 PHE A O 1
ATOM 545 N N . VAL A 1 69 ? 9.322 -16.868 -10.044 1.00 95.50 69 VAL A N 1
ATOM 546 C CA . VAL A 1 69 ? 8.552 -15.698 -10.485 1.00 95.50 69 VAL A CA 1
ATOM 547 C C . VAL A 1 69 ? 9.278 -14.918 -11.580 1.00 95.50 69 VAL A C 1
ATOM 549 O O . VAL A 1 69 ? 8.632 -14.457 -12.517 1.00 95.50 69 VAL A O 1
ATOM 552 N N . PHE A 1 70 ? 10.602 -14.772 -11.503 1.00 93.44 70 PHE A N 1
ATOM 553 C CA . PHE A 1 70 ? 11.374 -14.098 -12.547 1.00 93.44 70 PHE A CA 1
ATOM 554 C C . PHE A 1 70 ? 11.382 -14.879 -13.862 1.00 93.44 70 PHE A C 1
ATOM 556 O O . PHE A 1 70 ? 11.252 -14.255 -14.916 1.00 93.44 70 PHE A O 1
ATOM 563 N N . ASP A 1 71 ? 11.438 -16.213 -13.818 1.00 93.62 71 ASP A N 1
ATOM 564 C CA . ASP A 1 71 ? 11.259 -17.036 -15.019 1.00 93.62 71 ASP A CA 1
ATOM 565 C C . ASP A 1 71 ? 9.848 -16.877 -15.611 1.00 93.62 71 ASP A C 1
ATOM 567 O O . ASP A 1 71 ? 9.695 -16.660 -16.815 1.00 93.62 71 ASP A O 1
ATOM 571 N N . GLU A 1 72 ? 8.811 -16.862 -14.766 1.00 94.38 72 GLU A N 1
ATOM 572 C CA . GLU A 1 72 ? 7.430 -16.605 -15.193 1.00 94.38 72 GLU A CA 1
ATOM 573 C C . GLU A 1 72 ? 7.277 -15.213 -15.835 1.00 94.38 72 GLU A C 1
ATOM 575 O O . GLU A 1 72 ? 6.572 -15.045 -16.832 1.00 94.38 72 GLU A O 1
ATOM 580 N N . PHE A 1 73 ? 7.960 -14.207 -15.286 1.00 93.38 73 PHE A N 1
ATOM 581 C CA . PHE A 1 73 ? 7.925 -12.822 -15.765 1.00 93.38 73 PHE A CA 1
ATOM 582 C C . PHE A 1 73 ? 8.882 -12.583 -16.940 1.00 93.38 73 PHE A C 1
ATOM 584 O O . PHE A 1 73 ? 8.910 -11.476 -17.475 1.00 93.38 73 PHE A O 1
ATOM 591 N N . ARG A 1 74 ? 9.629 -13.611 -17.366 1.00 93.75 74 ARG A N 1
ATOM 592 C CA . ARG A 1 74 ? 10.626 -13.551 -18.445 1.00 93.75 74 ARG A CA 1
ATOM 593 C C . ARG A 1 74 ? 11.715 -12.504 -18.195 1.00 93.75 74 ARG A C 1
ATOM 595 O O . ARG A 1 74 ? 12.183 -11.856 -19.126 1.00 93.75 74 ARG A O 1
ATOM 602 N N . VAL A 1 75 ? 12.131 -12.365 -16.936 1.00 91.75 75 VAL A N 1
ATOM 603 C CA . VAL A 1 75 ? 13.237 -11.496 -16.518 1.00 91.75 75 VAL A CA 1
ATOM 604 C C . VAL A 1 75 ? 14.453 -12.369 -16.189 1.00 91.75 75 VAL A C 1
ATOM 606 O O . VAL A 1 75 ? 14.453 -13.047 -15.161 1.00 91.75 75 VAL A O 1
ATOM 609 N N . PRO A 1 76 ? 15.502 -12.383 -17.028 1.00 91.12 76 PRO A N 1
ATOM 610 C CA . PRO A 1 76 ? 16.692 -13.180 -16.759 1.00 91.12 76 PRO A CA 1
ATOM 611 C C . PRO A 1 76 ? 17.478 -12.615 -15.566 1.00 91.12 76 PRO A C 1
ATOM 613 O O . PRO A 1 76 ? 17.775 -11.424 -15.475 1.00 91.12 76 PRO A O 1
ATOM 616 N N . ILE A 1 77 ? 17.863 -13.495 -14.642 1.00 87.75 77 ILE A N 1
ATOM 617 C CA . ILE A 1 77 ? 18.582 -13.118 -13.411 1.00 87.75 77 ILE A CA 1
ATOM 618 C C . ILE A 1 77 ? 19.991 -12.578 -13.725 1.00 87.75 77 ILE A C 1
ATOM 620 O O . ILE A 1 77 ? 20.525 -11.752 -12.984 1.00 87.75 77 ILE A O 1
ATOM 624 N N . THR A 1 78 ? 20.588 -13.001 -14.841 1.00 88.75 78 THR A N 1
ATOM 625 C CA . THR A 1 78 ? 21.887 -12.502 -15.322 1.00 88.75 78 THR A CA 1
ATOM 626 C C . THR A 1 78 ? 21.874 -10.992 -15.534 1.00 88.75 78 THR A C 1
ATOM 628 O O . THR A 1 78 ? 22.816 -10.296 -15.146 1.00 88.75 78 THR A O 1
ATOM 631 N N . ASP A 1 79 ? 20.774 -10.474 -16.075 1.00 88.88 79 ASP A N 1
ATOM 632 C CA . ASP A 1 79 ? 20.640 -9.061 -16.411 1.00 88.88 79 ASP A CA 1
ATOM 633 C C . ASP A 1 79 ? 20.523 -8.225 -15.140 1.00 88.88 79 ASP A C 1
ATOM 635 O O . ASP A 1 79 ? 21.080 -7.130 -15.067 1.00 88.88 79 ASP A O 1
ATOM 639 N N . LEU A 1 80 ? 19.918 -8.776 -14.083 1.00 86.81 80 LEU A N 1
ATOM 640 C CA . LEU A 1 80 ? 19.841 -8.121 -12.780 1.00 86.81 80 LEU A CA 1
ATOM 641 C C . LEU A 1 80 ? 21.234 -7.846 -12.196 1.00 86.81 80 LEU A C 1
ATOM 643 O O . LEU A 1 80 ? 21.462 -6.773 -11.637 1.00 86.81 80 LEU A O 1
ATOM 647 N N . HIS A 1 81 ? 22.183 -8.774 -12.360 1.00 86.69 81 HIS A N 1
ATOM 648 C CA . HIS A 1 81 ? 23.558 -8.578 -11.897 1.00 86.69 81 HIS A CA 1
ATOM 649 C C . HIS A 1 81 ? 24.263 -7.455 -12.674 1.00 86.69 81 HIS A C 1
ATOM 651 O O . HIS A 1 81 ? 24.895 -6.584 -12.071 1.00 86.69 81 HIS A O 1
ATOM 657 N N . SER A 1 82 ? 24.121 -7.427 -14.004 1.00 87.94 82 SER A N 1
ATOM 658 C CA . SER A 1 82 ? 24.666 -6.334 -14.825 1.00 87.94 82 SER A CA 1
ATOM 659 C C . SER A 1 82 ? 24.034 -4.982 -14.480 1.00 87.94 82 SER A C 1
ATOM 661 O O . SER A 1 82 ? 24.739 -3.982 -14.321 1.00 87.94 82 SER A O 1
ATOM 663 N N . TYR A 1 83 ? 22.720 -4.963 -14.254 1.00 86.75 83 TYR A N 1
ATOM 664 C CA . TYR A 1 83 ? 21.985 -3.766 -13.881 1.00 86.75 83 TYR A CA 1
ATOM 665 C C . TYR A 1 83 ? 22.410 -3.252 -12.504 1.00 86.75 83 TYR A C 1
ATOM 667 O O . TYR A 1 83 ? 22.600 -2.051 -12.336 1.00 86.75 83 TYR A O 1
ATOM 675 N N . ALA A 1 84 ? 22.645 -4.136 -11.529 1.00 86.81 84 ALA A N 1
ATOM 676 C CA . ALA A 1 84 ? 23.119 -3.752 -10.201 1.00 86.81 84 ALA A CA 1
ATOM 677 C C . ALA A 1 84 ? 24.483 -3.038 -10.244 1.00 86.81 84 ALA A C 1
ATOM 679 O O . ALA A 1 84 ? 24.700 -2.077 -9.501 1.00 86.81 84 ALA A O 1
ATOM 680 N N . ALA A 1 85 ? 25.390 -3.457 -11.133 1.00 85.25 85 ALA A N 1
ATOM 681 C CA . ALA A 1 85 ? 26.686 -2.800 -11.320 1.00 85.25 85 ALA A CA 1
ATOM 682 C C . ALA A 1 85 ? 26.543 -1.378 -11.899 1.00 85.25 85 ALA A C 1
ATOM 684 O O . ALA A 1 85 ? 27.180 -0.435 -11.412 1.00 85.25 85 ALA A O 1
ATOM 685 N N . ILE A 1 86 ? 25.659 -1.209 -12.888 1.00 81.44 86 ILE A N 1
ATOM 686 C CA . ILE A 1 86 ? 25.339 0.092 -13.495 1.00 81.44 86 ILE A CA 1
ATOM 687 C C . ILE A 1 86 ? 24.659 0.995 -12.461 1.00 81.44 86 ILE A C 1
ATOM 689 O O . ILE A 1 86 ? 25.104 2.119 -12.224 1.00 81.44 86 ILE A O 1
ATOM 693 N N . ALA A 1 87 ? 23.644 0.474 -11.769 1.00 77.00 87 ALA A N 1
ATOM 694 C CA . ALA A 1 87 ? 22.894 1.188 -10.747 1.00 77.00 87 ALA A CA 1
ATOM 695 C C . ALA A 1 87 ? 23.801 1.661 -9.604 1.00 77.00 87 ALA A C 1
ATOM 697 O O . ALA A 1 87 ? 23.716 2.812 -9.198 1.00 77.00 87 ALA A O 1
ATOM 698 N N . LYS A 1 88 ? 24.743 0.846 -9.119 1.00 74.38 88 LYS A N 1
ATOM 699 C CA . LYS A 1 88 ? 25.678 1.262 -8.057 1.00 74.38 88 LYS A CA 1
ATOM 700 C C . LYS A 1 88 ? 26.570 2.438 -8.471 1.00 74.38 88 LYS A C 1
ATOM 702 O O . LYS A 1 88 ? 26.923 3.266 -7.631 1.00 74.38 88 LYS A O 1
ATOM 707 N N . THR A 1 89 ? 26.932 2.509 -9.749 1.00 72.56 89 THR A N 1
ATOM 708 C CA . THR A 1 89 ? 27.802 3.560 -10.296 1.00 72.56 89 THR A CA 1
ATOM 709 C C . THR A 1 89 ? 27.012 4.837 -10.572 1.00 72.56 89 THR A C 1
ATOM 711 O O . THR A 1 89 ? 27.434 5.923 -10.180 1.00 72.56 89 THR A O 1
ATOM 714 N N . ALA A 1 90 ? 25.833 4.709 -11.176 1.00 66.94 90 ALA A N 1
ATOM 715 C CA . ALA A 1 90 ? 25.033 5.838 -11.627 1.00 66.94 90 ALA A CA 1
ATOM 716 C C . ALA A 1 90 ? 24.043 6.365 -10.569 1.00 66.94 90 ALA A C 1
ATOM 718 O O . ALA A 1 90 ? 23.827 7.572 -10.466 1.00 66.94 90 ALA A O 1
ATOM 719 N N . MET A 1 91 ? 23.496 5.500 -9.707 1.00 62.09 91 MET A N 1
ATOM 720 C CA . MET A 1 91 ? 22.595 5.900 -8.615 1.00 62.09 91 MET A CA 1
ATOM 721 C C . MET A 1 91 ? 23.327 6.489 -7.404 1.00 62.09 91 MET A C 1
ATOM 723 O O . MET A 1 91 ? 22.683 7.055 -6.525 1.00 62.09 91 MET A O 1
ATOM 727 N N . LYS A 1 92 ? 24.667 6.452 -7.363 1.00 58.47 92 LYS A N 1
ATOM 728 C CA . LYS A 1 92 ? 25.462 7.143 -6.330 1.00 58.47 92 LYS A CA 1
ATOM 729 C C . LYS A 1 92 ? 25.256 8.669 -6.355 1.00 58.47 92 LYS A C 1
ATOM 731 O O . LYS A 1 92 ? 25.478 9.332 -5.346 1.00 58.47 92 LYS A O 1
ATOM 736 N N . ALA A 1 93 ? 24.805 9.212 -7.490 1.00 53.38 93 ALA A N 1
ATOM 737 C CA . ALA A 1 93 ? 24.465 10.623 -7.671 1.00 53.38 93 ALA A CA 1
ATOM 738 C C . ALA A 1 93 ? 23.013 10.973 -7.277 1.00 53.38 93 ALA A C 1
ATOM 740 O O . ALA A 1 93 ? 22.655 12.152 -7.214 1.00 53.38 93 ALA A O 1
ATOM 741 N N . ILE A 1 94 ? 22.163 9.977 -7.004 1.00 57.72 94 ILE A N 1
ATOM 742 C CA . ILE A 1 94 ? 20.749 10.186 -6.687 1.00 57.72 94 ILE A CA 1
ATOM 743 C C . ILE A 1 94 ? 20.630 10.403 -5.179 1.00 57.72 94 ILE A C 1
ATOM 745 O O . ILE A 1 94 ? 20.827 9.495 -4.374 1.00 57.72 94 ILE A O 1
ATOM 749 N N . ARG A 1 95 ? 20.330 11.643 -4.780 1.00 57.56 95 ARG A N 1
ATOM 750 C CA . ARG A 1 95 ? 20.074 11.970 -3.372 1.00 57.56 95 ARG A CA 1
ATOM 751 C C . ARG A 1 95 ? 18.859 11.159 -2.900 1.00 57.56 95 ARG A C 1
ATOM 753 O O . ARG A 1 95 ? 17.859 11.141 -3.620 1.00 57.56 95 ARG A O 1
ATOM 760 N N . PRO A 1 96 ? 18.899 10.528 -1.713 1.00 57.25 96 PRO A N 1
ATOM 761 C CA . PRO A 1 96 ? 17.735 9.831 -1.186 1.00 57.25 96 PRO A CA 1
ATOM 762 C C . PRO A 1 96 ? 16.575 10.822 -1.080 1.00 57.25 96 PRO A C 1
ATOM 764 O O . PRO A 1 96 ? 16.716 11.887 -0.470 1.00 57.25 96 PRO A O 1
ATOM 767 N N . ILE A 1 97 ? 15.448 10.482 -1.708 1.00 61.62 97 ILE A N 1
ATOM 768 C CA . ILE A 1 97 ? 14.234 11.296 -1.688 1.00 61.62 97 ILE A CA 1
ATOM 769 C C . ILE A 1 97 ? 13.683 11.227 -0.261 1.00 61.62 97 ILE A C 1
ATOM 771 O O . ILE A 1 97 ? 12.979 10.296 0.119 1.00 61.62 97 ILE A O 1
ATOM 775 N N . LYS A 1 98 ? 14.065 12.204 0.564 1.00 60.16 98 LYS A N 1
ATOM 776 C CA . LYS A 1 98 ? 13.516 12.391 1.906 1.00 60.16 98 LYS A CA 1
ATOM 777 C C . LYS A 1 98 ? 12.196 13.135 1.775 1.00 60.16 98 LYS A C 1
ATOM 779 O O . LYS A 1 98 ? 12.157 14.350 1.953 1.00 60.16 98 LYS A O 1
ATOM 784 N N . ILE A 1 99 ? 11.125 12.423 1.450 1.00 60.75 99 ILE A N 1
ATOM 785 C CA . ILE A 1 99 ? 9.795 12.953 1.742 1.00 60.75 99 ILE A CA 1
ATOM 786 C C . ILE A 1 99 ? 9.633 12.771 3.254 1.00 60.75 99 ILE A C 1
ATOM 788 O O . ILE A 1 99 ? 9.898 11.696 3.790 1.00 60.75 99 ILE A O 1
ATOM 792 N N . LYS A 1 100 ? 9.362 13.847 3.991 1.00 58.59 100 LYS A N 1
ATOM 793 C CA . LYS A 1 100 ? 9.013 13.699 5.406 1.00 58.59 100 LYS A CA 1
ATOM 794 C C . LYS A 1 100 ? 7.598 13.121 5.424 1.00 58.59 100 LYS A C 1
ATOM 796 O O . LYS A 1 100 ? 6.764 13.675 4.711 1.00 58.59 100 LYS A O 1
ATOM 801 N N . PRO A 1 101 ? 7.310 12.038 6.163 1.00 56.34 101 PRO A N 1
ATOM 802 C CA . PRO A 1 101 ? 5.923 11.663 6.376 1.00 56.34 101 PRO A CA 1
ATOM 803 C C . PRO A 1 101 ? 5.247 12.850 7.063 1.00 56.34 101 PRO A C 1
ATOM 805 O O . PRO A 1 101 ? 5.712 13.291 8.119 1.00 56.34 101 PRO A O 1
ATOM 808 N N . ASP A 1 102 ? 4.206 13.398 6.440 1.00 55.16 102 ASP A N 1
ATOM 809 C CA . ASP A 1 102 ? 3.347 14.374 7.096 1.00 55.16 102 ASP A CA 1
ATOM 810 C C . ASP A 1 102 ? 2.757 13.674 8.312 1.00 55.16 102 ASP A C 1
ATOM 812 O O . ASP A 1 102 ? 1.967 12.747 8.180 1.00 55.16 102 ASP A O 1
ATOM 816 N N . THR A 1 103 ? 3.274 14.063 9.480 1.00 52.38 103 THR A N 1
ATOM 817 C CA . THR A 1 103 ? 2.743 13.826 10.823 1.00 52.38 103 THR A CA 1
ATOM 818 C C . THR A 1 103 ? 1.984 12.512 10.986 1.00 52.38 103 THR A C 1
ATOM 820 O O . THR A 1 103 ? 0.815 12.415 10.623 1.00 52.38 103 THR A O 1
ATOM 823 N N . ILE A 1 104 ? 2.611 11.534 11.653 1.00 53.03 104 ILE A N 1
ATOM 824 C CA . ILE A 1 104 ? 1.878 10.471 12.353 1.00 53.03 104 ILE A CA 1
ATOM 825 C C . ILE A 1 104 ? 0.771 11.182 13.129 1.00 53.03 104 ILE A C 1
ATOM 827 O O . ILE A 1 104 ? 1.072 11.916 14.073 1.00 53.03 104 ILE A O 1
ATOM 831 N N . ALA A 1 105 ? -0.473 11.059 12.665 1.00 52.25 105 ALA A N 1
ATOM 832 C CA . ALA A 1 105 ? -1.608 11.697 13.297 1.00 52.25 105 ALA A CA 1
ATOM 833 C C . ALA A 1 105 ? -1.638 11.165 14.727 1.00 52.25 105 ALA A C 1
ATOM 835 O O . ALA A 1 105 ? -1.946 10.000 14.978 1.00 52.25 105 ALA A O 1
ATOM 836 N N . SER A 1 106 ? -1.196 11.992 15.671 1.00 53.75 106 SER A N 1
ATOM 837 C CA . SER A 1 106 ? -1.298 11.660 17.075 1.00 53.75 106 SER A CA 1
ATOM 838 C C . SER A 1 106 ? -2.793 11.601 17.345 1.00 53.75 106 SER A C 1
ATOM 840 O O . SER A 1 106 ? -3.451 12.637 17.391 1.00 53.75 106 SER A O 1
ATOM 842 N N . ASN A 1 107 ? -3.341 10.395 17.512 1.00 54.56 107 ASN A N 1
ATOM 843 C CA . ASN A 1 107 ? -4.753 10.142 17.835 1.00 54.56 107 ASN A CA 1
ATOM 844 C C . ASN A 1 107 ? -5.214 10.805 19.154 1.00 54.56 107 ASN A C 1
ATOM 846 O O . ASN A 1 107 ? -6.306 10.527 19.644 1.00 54.56 107 ASN A O 1
ATOM 850 N N . LYS A 1 108 ? -4.405 11.690 19.746 1.00 57.69 108 LYS A N 1
ATOM 851 C CA . LYS A 1 108 ? -4.687 12.451 20.957 1.00 57.69 108 LYS A CA 1
ATOM 852 C C . LYS A 1 108 ? -5.984 13.257 20.855 1.00 57.69 108 LYS A C 1
ATOM 854 O O . LYS A 1 108 ? -6.659 13.413 21.867 1.00 57.69 108 LYS A O 1
ATOM 859 N N . GLU A 1 109 ? -6.361 13.725 19.664 1.00 57.81 109 GLU A N 1
ATOM 860 C CA . GLU A 1 109 ? -7.611 14.479 19.488 1.00 57.81 109 GLU A CA 1
ATOM 861 C C . GLU A 1 109 ? -8.860 13.592 19.473 1.00 57.81 109 GLU A C 1
ATOM 863 O O . GLU A 1 109 ? -9.898 14.010 19.979 1.00 57.81 109 GLU A O 1
ATOM 868 N N . VAL A 1 110 ? -8.762 12.343 19.001 1.00 56.31 110 VAL A N 1
ATOM 869 C CA . VAL A 1 110 ? -9.907 11.416 18.930 1.00 56.31 110 VAL A CA 1
ATOM 870 C C . VAL A 1 110 ? -10.452 11.113 20.329 1.00 56.31 110 VAL A C 1
ATOM 872 O O . VAL A 1 110 ? -11.661 11.127 20.543 1.00 56.31 110 VAL A O 1
ATOM 875 N N . TYR A 1 111 ? -9.574 10.941 21.321 1.00 53.84 111 TYR A N 1
ATOM 876 C CA . TYR A 1 111 ? -9.988 10.636 22.695 1.00 53.84 111 TYR A CA 1
ATOM 877 C C . TYR A 1 111 ? -10.671 11.804 23.424 1.00 53.84 111 TYR A C 1
ATOM 879 O O . TYR A 1 111 ? -11.365 11.565 24.411 1.00 53.84 111 TYR A O 1
ATOM 887 N N . ARG A 1 112 ? -10.524 13.052 22.948 1.00 56.59 112 ARG A N 1
ATOM 888 C CA . ARG A 1 112 ? -11.187 14.223 23.551 1.00 56.59 112 ARG A CA 1
ATOM 889 C C . ARG A 1 112 ? -12.695 14.226 23.283 1.00 56.59 112 ARG A C 1
ATOM 891 O O . ARG A 1 112 ? -13.458 14.662 24.134 1.00 56.59 112 ARG A O 1
ATOM 898 N N . TYR A 1 113 ? -13.124 13.720 22.127 1.00 57.03 113 TYR A N 1
ATOM 899 C CA . TYR A 1 113 ? -14.536 13.719 21.733 1.00 57.03 113 TYR A CA 1
ATOM 900 C C . TYR A 1 113 ? -15.334 12.544 22.309 1.00 57.03 113 TYR A C 1
ATOM 902 O O . TYR A 1 113 ? -16.554 12.633 22.398 1.00 57.03 113 TYR A O 1
ATOM 910 N N . LEU A 1 114 ? -14.667 11.461 22.729 1.00 57.59 114 LEU A N 1
ATOM 911 C CA . LEU A 1 114 ? -15.342 10.304 23.329 1.00 57.59 114 LEU A CA 1
ATOM 912 C C . LEU A 1 114 ? -15.742 10.513 24.799 1.00 57.59 114 LEU A C 1
ATOM 914 O O . LEU A 1 114 ? -16.622 9.808 25.278 1.00 57.59 114 LEU A O 1
ATOM 918 N N . ASN A 1 115 ? -15.125 11.458 25.514 1.00 55.66 115 ASN A N 1
ATOM 919 C CA . ASN A 1 115 ? -15.424 11.721 26.924 1.00 55.66 115 ASN A CA 1
ATOM 920 C C . ASN A 1 115 ? -15.589 13.231 27.163 1.00 55.66 115 ASN A C 1
ATOM 922 O O . ASN A 1 115 ? -14.647 13.881 27.624 1.00 55.66 115 ASN A O 1
ATOM 926 N N . PRO A 1 116 ? -16.754 13.823 26.844 1.00 58.47 116 PRO A N 1
ATOM 927 C CA . PRO A 1 116 ? -17.039 15.182 27.275 1.00 58.47 116 PRO A CA 1
ATOM 928 C C . PRO A 1 116 ? -17.075 15.222 28.815 1.00 58.47 116 PRO A C 1
ATOM 930 O O . PRO A 1 116 ? -17.672 14.330 29.424 1.00 58.47 116 PRO A O 1
ATOM 933 N N . PRO A 1 117 ? -16.452 16.220 29.467 1.00 55.38 117 PRO A N 1
ATOM 934 C CA . PRO A 1 117 ? -16.562 16.378 30.912 1.00 55.38 117 PRO A CA 1
ATOM 935 C C . PRO A 1 117 ? -18.033 16.632 31.262 1.00 55.38 117 PRO A C 1
ATOM 937 O O . PRO A 1 117 ? -18.597 17.668 30.907 1.00 55.38 117 PRO A O 1
ATOM 940 N N . SER A 1 118 ? -18.680 15.657 31.902 1.00 55.28 118 SER A N 1
ATOM 941 C CA . SER A 1 118 ? -20.059 15.792 32.372 1.00 55.28 118 SER A CA 1
ATOM 942 C C . SER A 1 118 ? -20.078 16.785 33.530 1.00 55.28 118 SER A C 1
ATOM 944 O O . SER A 1 118 ? -19.521 16.528 34.591 1.00 55.28 118 SER A O 1
ATOM 946 N N . SER A 1 119 ? -20.705 17.941 33.334 1.00 52.44 119 SER A N 1
ATOM 947 C CA . SER A 1 119 ? -20.687 19.058 34.284 1.00 52.44 119 SER A CA 1
ATOM 948 C C . SER A 1 119 ? -21.588 18.875 35.515 1.00 52.44 119 SER A C 1
ATOM 950 O O . SER A 1 119 ? -21.667 19.790 36.332 1.00 52.44 119 SER A O 1
ATOM 952 N N . LEU A 1 120 ? -22.282 17.738 35.669 1.00 51.91 120 LEU A N 1
ATOM 953 C CA . LEU A 1 120 ? -23.394 17.621 36.626 1.00 51.91 120 LEU A CA 1
ATOM 954 C C . LEU A 1 120 ? -23.302 16.495 37.664 1.00 51.91 120 LEU A C 1
ATOM 956 O O . LEU A 1 120 ? -24.208 16.393 38.489 1.00 51.91 120 LEU A O 1
ATOM 960 N N . VAL A 1 121 ? -22.251 15.670 37.699 1.00 48.00 121 VAL A N 1
ATOM 961 C CA . VAL A 1 121 ? -22.175 14.580 38.690 1.00 48.00 121 VAL A CA 1
ATOM 962 C C . VAL A 1 121 ? -20.785 14.477 39.303 1.00 48.00 121 VAL A C 1
ATOM 964 O O . VAL A 1 121 ? -19.813 14.151 38.642 1.00 48.00 121 VAL A O 1
ATOM 967 N N . ARG A 1 122 ? -20.730 14.718 40.614 1.00 46.28 122 ARG A N 1
ATOM 968 C CA . ARG A 1 122 ? -19.551 14.653 41.482 1.00 46.28 122 ARG A CA 1
ATOM 969 C C . ARG A 1 122 ? -19.256 13.204 41.908 1.00 46.28 122 ARG A C 1
ATOM 971 O O . ARG A 1 122 ? -19.161 12.918 43.097 1.00 46.28 122 ARG A O 1
ATOM 978 N N . VAL A 1 123 ? -19.202 12.282 40.947 1.00 48.25 123 VAL A N 1
ATOM 979 C CA . VAL A 1 123 ? -18.515 10.996 41.145 1.00 48.25 123 VAL A CA 1
ATOM 980 C C . VAL A 1 123 ? -17.047 11.291 40.891 1.00 48.25 123 VAL A C 1
ATOM 982 O O . VAL A 1 123 ? -16.734 12.057 39.991 1.00 48.25 123 VAL A O 1
ATOM 985 N N . GLU A 1 124 ? -16.166 10.757 41.725 1.00 53.84 124 GLU A N 1
ATOM 986 C CA . GLU A 1 124 ? -14.719 10.920 41.602 1.00 53.84 124 GLU A CA 1
ATOM 987 C C . GLU A 1 124 ? -14.311 10.712 40.136 1.00 53.84 124 GLU A C 1
ATOM 989 O O . GLU A 1 124 ? -14.486 9.613 39.600 1.00 53.84 124 GLU A O 1
ATOM 994 N N . ASP A 1 125 ? -13.871 11.789 39.471 1.00 55.44 125 ASP A N 1
ATOM 995 C CA . ASP A 1 125 ? -13.545 11.829 38.044 1.00 55.44 125 ASP A CA 1
ATOM 996 C C . ASP A 1 125 ? -12.355 10.900 37.764 1.00 55.44 125 ASP A C 1
ATOM 998 O O . ASP A 1 125 ? -11.210 11.308 37.601 1.00 55.44 125 ASP A O 1
ATOM 1002 N N . THR A 1 126 ? -12.621 9.601 37.694 1.00 56.69 126 THR A N 1
ATOM 1003 C CA . THR A 1 126 ? -11.668 8.578 37.253 1.00 56.69 126 THR A CA 1
ATOM 1004 C C . THR A 1 126 ? -11.535 8.575 35.730 1.00 56.69 126 THR A C 1
ATOM 1006 O O . THR A 1 126 ? -10.847 7.727 35.165 1.00 56.69 126 THR A O 1
ATOM 1009 N N . THR A 1 127 ? -12.151 9.548 35.042 1.00 57.22 127 THR A N 1
ATOM 1010 C CA . THR A 1 127 ? -12.016 9.768 33.603 1.00 57.22 127 THR A CA 1
ATOM 1011 C C . THR A 1 127 ? -10.540 9.938 33.245 1.00 57.22 127 THR A C 1
ATOM 1013 O O . THR A 1 127 ? -9.914 10.941 33.580 1.00 57.22 127 THR A O 1
ATOM 1016 N N . GLY A 1 128 ? -9.969 8.938 32.576 1.00 59.53 128 GLY A N 1
ATOM 1017 C CA . GLY A 1 128 ? -8.561 8.937 32.187 1.00 59.53 128 GLY A CA 1
ATOM 1018 C C . GLY A 1 128 ? -7.556 8.580 33.287 1.00 59.53 128 GLY A C 1
ATOM 1019 O O . GLY A 1 128 ? -6.359 8.562 32.994 1.00 59.53 128 GLY A O 1
ATOM 1020 N N . SER A 1 129 ? -8.006 8.239 34.500 1.00 65.81 129 SER A N 1
ATOM 1021 C CA . SER A 1 129 ? -7.142 7.644 35.524 1.00 65.81 129 SER A CA 1
ATOM 1022 C C . SER A 1 129 ? -6.769 6.223 35.108 1.00 65.81 129 SER A C 1
ATOM 1024 O O . SER A 1 129 ? -7.635 5.403 34.798 1.00 65.81 129 SER A O 1
ATOM 1026 N N . ARG A 1 130 ? -5.468 5.938 35.051 1.00 69.31 130 ARG A N 1
ATOM 1027 C CA . ARG A 1 130 ? -4.941 4.601 34.765 1.00 69.31 130 ARG A CA 1
ATOM 1028 C C . ARG A 1 130 ? -4.582 3.940 36.084 1.00 69.31 130 ARG A C 1
ATOM 1030 O O . ARG A 1 130 ? -3.961 4.570 36.933 1.00 69.31 130 ARG A O 1
ATOM 1037 N N . GLY A 1 131 ? -4.941 2.669 36.238 1.00 75.12 131 GLY A N 1
ATOM 1038 C CA . GLY A 1 131 ? -4.382 1.870 37.323 1.00 75.12 131 GLY A CA 1
ATOM 1039 C C . GLY A 1 131 ? -2.871 1.708 37.140 1.00 75.12 131 GLY A C 1
ATOM 1040 O O . GLY A 1 131 ? -2.391 1.675 36.009 1.00 75.12 131 GLY A O 1
ATOM 1041 N N . GLU A 1 132 ? -2.132 1.545 38.237 1.00 81.81 132 GLU A N 1
ATOM 1042 C CA . GLU A 1 132 ? -0.665 1.370 38.224 1.00 81.81 132 GLU A CA 1
ATOM 1043 C C . GLU A 1 132 ? -0.200 0.171 37.373 1.00 81.81 132 GLU A C 1
ATOM 1045 O O . GLU A 1 132 ? 0.918 0.151 36.868 1.00 81.81 132 GLU A O 1
ATOM 1050 N N . HIS A 1 133 ? -1.075 -0.818 37.169 1.00 87.75 133 HIS A N 1
ATOM 1051 C CA . HIS A 1 133 ? -0.814 -2.007 36.355 1.00 87.75 133 HIS A CA 1
ATOM 1052 C C . HIS A 1 133 ? -0.931 -1.774 34.836 1.00 87.75 133 HIS A C 1
ATOM 1054 O O . HIS A 1 133 ? -0.668 -2.693 34.060 1.00 87.75 133 HIS A O 1
ATOM 1060 N N . VAL A 1 134 ? -1.361 -0.587 34.393 1.00 84.25 134 VAL A N 1
ATOM 1061 C CA . VAL A 1 134 ? -1.592 -0.274 32.976 1.00 84.25 134 VAL A CA 1
ATOM 1062 C C . VAL A 1 134 ? -0.427 0.556 32.429 1.00 84.25 134 VAL A C 1
ATOM 1064 O O . VAL A 1 134 ? -0.223 1.684 32.879 1.00 84.25 134 VAL A O 1
ATOM 1067 N N . PRO A 1 135 ? 0.322 0.058 31.428 1.00 86.88 135 PRO A N 1
ATOM 1068 C CA . PRO A 1 135 ? 1.459 0.783 30.868 1.00 86.88 135 PRO A CA 1
ATOM 1069 C C . PRO A 1 135 ? 1.106 2.141 30.237 1.00 86.88 135 PRO A C 1
ATOM 1071 O O . PRO A 1 135 ? 0.025 2.339 29.678 1.00 86.88 135 PRO A O 1
ATOM 1074 N N . GLU A 1 136 ? 2.072 3.063 30.215 1.00 81.12 136 GLU A N 1
ATOM 1075 C CA . GLU A 1 136 ? 1.889 4.430 29.694 1.00 81.12 136 GLU A CA 1
ATOM 1076 C C . GLU A 1 136 ? 1.556 4.513 28.190 1.00 81.12 136 GLU A C 1
ATOM 1078 O O . GLU A 1 136 ? 0.969 5.495 27.734 1.00 81.12 136 GLU A O 1
ATOM 1083 N N . HIS A 1 137 ? 1.878 3.485 27.404 1.00 83.25 137 HIS A N 1
ATOM 1084 C CA . HIS A 1 137 ? 1.606 3.468 25.962 1.00 83.25 137 HIS A CA 1
ATOM 1085 C C . HIS A 1 137 ? 0.168 3.062 25.604 1.00 83.25 137 HIS A C 1
ATOM 1087 O O . HIS A 1 137 ? -0.240 3.221 24.454 1.00 83.25 137 HIS A O 1
ATOM 1093 N N . PHE A 1 138 ? -0.609 2.547 26.561 1.00 79.94 138 PHE A N 1
ATOM 1094 C CA . PHE A 1 138 ? -2.022 2.251 26.338 1.00 79.94 138 PHE A CA 1
ATOM 1095 C C . PHE A 1 138 ? -2.858 3.538 26.307 1.00 79.94 138 PHE A C 1
ATOM 1097 O O . PHE A 1 138 ? -2.435 4.563 26.844 1.00 79.94 138 PHE A O 1
ATOM 1104 N N . PRO A 1 139 ? -4.037 3.540 25.667 1.00 79.12 139 PRO A N 1
ATOM 1105 C CA . PRO A 1 139 ? -4.954 4.669 25.749 1.00 79.12 139 PRO A CA 1
ATOM 1106 C C . PRO A 1 139 ? -5.515 4.841 27.174 1.00 79.12 139 PRO A C 1
ATOM 1108 O O . PRO A 1 139 ? -5.539 3.887 27.952 1.00 79.12 139 PRO A O 1
ATOM 1111 N N . PRO A 1 140 ? -5.955 6.056 27.548 1.00 76.50 140 PRO A N 1
ATOM 1112 C CA . PRO A 1 140 ? -6.682 6.263 28.799 1.00 76.50 140 PRO A CA 1
ATOM 1113 C C . PRO A 1 140 ? -8.003 5.478 28.806 1.00 76.50 140 PRO A C 1
ATOM 1115 O O . PRO A 1 140 ? -8.623 5.297 27.756 1.00 76.50 140 PRO A O 1
ATOM 1118 N N . PHE A 1 141 ? -8.450 5.047 29.989 1.00 76.94 141 PHE A N 1
ATOM 1119 C CA . PHE A 1 141 ? -9.759 4.413 30.131 1.00 76.94 141 PHE A CA 1
ATOM 1120 C C . PHE A 1 141 ? -10.899 5.397 29.813 1.00 76.94 141 PHE A C 1
ATOM 1122 O O . PHE A 1 141 ? -10.761 6.602 30.061 1.00 76.94 141 PHE A O 1
ATOM 1129 N N . PRO A 1 142 ? -12.023 4.906 29.258 1.00 75.75 142 PRO A N 1
ATOM 1130 C CA . PRO A 1 142 ? -13.222 5.711 29.073 1.00 75.75 142 PRO A CA 1
ATOM 1131 C C . PRO A 1 142 ? -13.816 6.111 30.431 1.00 75.75 142 PRO A C 1
ATOM 1133 O O . PRO A 1 142 ? -13.401 5.617 31.481 1.00 75.75 142 PRO A O 1
ATOM 1136 N N . SER A 1 143 ? -14.777 7.036 30.424 1.00 72.44 143 SER A N 1
ATOM 1137 C CA . SER A 1 143 ? -15.402 7.511 31.663 1.00 72.44 143 SER A CA 1
ATOM 1138 C C . SER A 1 143 ? -16.015 6.375 32.491 1.00 72.44 143 SER A C 1
ATOM 1140 O O . SER A 1 143 ? -16.506 5.392 31.931 1.00 72.44 143 SER A O 1
ATOM 1142 N N . ALA A 1 144 ? -16.043 6.525 33.820 1.00 73.00 144 ALA A N 1
ATOM 1143 C CA . ALA A 1 144 ? -16.602 5.521 34.730 1.00 73.00 144 ALA A CA 1
ATOM 1144 C C . ALA A 1 144 ? -18.048 5.131 34.368 1.00 73.00 144 ALA A C 1
ATOM 1146 O O . ALA A 1 144 ? -18.408 3.959 34.435 1.00 73.00 144 ALA A O 1
ATOM 1147 N N . HIS A 1 145 ? -18.854 6.083 33.880 1.00 68.56 145 HIS A N 1
ATOM 1148 C CA . HIS A 1 145 ? -20.224 5.848 33.403 1.00 68.56 145 HIS A CA 1
ATOM 1149 C C . HIS A 1 145 ? -20.332 4.845 32.243 1.00 68.56 145 HIS A C 1
ATOM 1151 O O . HIS A 1 145 ? -21.407 4.305 32.012 1.00 68.56 145 HIS A O 1
ATOM 1157 N N . THR A 1 146 ? -19.234 4.560 31.540 1.00 75.00 146 THR A N 1
ATOM 1158 C CA . THR A 1 146 ? -19.176 3.499 30.520 1.00 75.00 146 THR A CA 1
ATOM 1159 C C . THR A 1 146 ? -19.282 2.106 31.148 1.00 75.00 146 THR A C 1
ATOM 1161 O O . THR A 1 146 ? -19.798 1.183 30.526 1.00 75.00 146 THR A O 1
ATOM 1164 N N . TYR A 1 147 ? -18.790 1.950 32.380 1.00 75.56 147 TYR A N 1
ATOM 1165 C CA . TYR A 1 147 ? -18.740 0.677 33.102 1.00 75.56 147 TYR A CA 1
ATOM 1166 C C . TYR A 1 147 ? -19.809 0.563 34.193 1.00 75.56 147 TYR A C 1
ATOM 1168 O O . TYR A 1 147 ? -20.177 -0.545 34.582 1.00 75.56 147 TYR A O 1
ATOM 1176 N N . LEU A 1 148 ? -20.322 1.692 34.691 1.00 77.50 148 LEU A N 1
ATOM 1177 C CA . LEU A 1 148 ? -21.421 1.704 35.650 1.00 77.50 148 LEU A CA 1
ATOM 1178 C C . LEU A 1 148 ? -22.757 1.542 34.920 1.00 77.50 148 LEU A C 1
ATOM 1180 O O . LEU A 1 148 ? -23.267 2.478 34.311 1.00 77.50 148 LEU A O 1
ATOM 1184 N N . SER A 1 149 ? -23.367 0.365 35.054 1.00 75.00 149 SER A N 1
ATOM 1185 C CA . SER A 1 149 ? -24.774 0.172 34.708 1.00 75.00 149 SER A CA 1
ATOM 1186 C C . SER A 1 149 ? -25.642 0.878 35.749 1.00 75.00 149 SER A C 1
ATOM 1188 O O . SER A 1 149 ? -25.900 0.322 36.816 1.00 75.00 149 SER A O 1
ATOM 1190 N N . THR A 1 150 ? -26.103 2.095 35.464 1.00 74.56 150 THR A N 1
ATOM 1191 C CA . THR A 1 150 ? -27.142 2.750 36.266 1.00 74.56 150 THR A CA 1
ATOM 1192 C C . THR A 1 150 ? -28.474 2.046 36.006 1.00 74.56 150 THR A C 1
ATOM 1194 O O . THR A 1 150 ? -29.011 2.161 34.900 1.00 74.56 150 THR A O 1
ATOM 1197 N N . PRO A 1 151 ? -29.040 1.297 36.978 1.00 73.94 151 PRO A N 1
ATOM 1198 C CA . PRO A 1 151 ? -30.382 0.770 36.808 1.00 73.94 151 PRO A CA 1
ATOM 1199 C C . PRO A 1 151 ? -31.310 1.965 36.618 1.00 73.94 151 PRO A C 1
ATOM 1201 O O . PRO A 1 151 ? -31.362 2.869 37.456 1.00 73.94 151 PRO A O 1
ATOM 1204 N N . VAL A 1 152 ? -32.023 1.991 35.493 1.00 69.06 152 VAL A N 1
ATOM 1205 C CA . VAL A 1 152 ? -33.097 2.955 35.285 1.00 69.06 152 VAL A CA 1
ATOM 1206 C C . VAL A 1 152 ? -34.197 2.549 36.251 1.00 69.06 152 VAL A C 1
ATOM 1208 O O . VAL A 1 152 ? -35.062 1.737 35.929 1.00 69.06 152 VAL A O 1
ATOM 1211 N N . SER A 1 153 ? -34.139 3.081 37.470 1.00 61.78 153 SER A N 1
ATOM 1212 C CA . SER A 1 153 ? -35.297 3.124 38.344 1.00 61.78 153 SER A CA 1
ATOM 1213 C C . SER A 1 153 ? -36.314 3.975 37.606 1.00 61.78 153 SER A C 1
ATOM 1215 O O . SER A 1 153 ? -36.313 5.199 37.732 1.00 61.78 153 SER A O 1
ATOM 1217 N N . GLN A 1 154 ? -37.152 3.335 36.788 1.00 63.94 154 GLN A N 1
ATOM 1218 C CA . GLN A 1 154 ? -38.427 3.911 36.410 1.00 63.94 154 GLN A C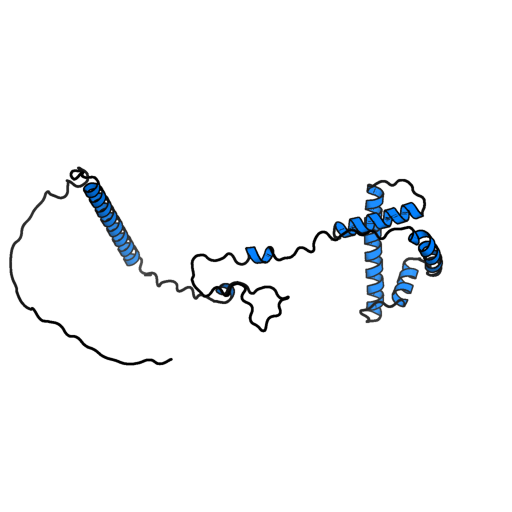A 1
ATOM 1219 C C . GLN A 1 154 ? -39.056 4.257 37.751 1.00 63.94 154 GLN A C 1
ATOM 1221 O O . GLN A 1 154 ? -39.412 3.363 38.525 1.00 63.94 154 GLN A O 1
ATOM 1226 N N . ARG A 1 155 ? -39.066 5.549 38.104 1.00 64.06 155 ARG A N 1
ATOM 1227 C CA . ARG A 1 155 ? -39.884 6.028 39.215 1.00 64.06 155 ARG A CA 1
ATOM 1228 C C . ARG A 1 155 ? -41.220 5.342 38.997 1.00 64.06 155 ARG A C 1
ATOM 1230 O O . ARG A 1 155 ? -41.706 5.375 37.869 1.00 64.06 155 ARG A O 1
ATOM 1237 N N . LYS A 1 156 ? -41.737 4.643 40.009 1.00 64.94 156 LYS A N 1
ATOM 1238 C CA . LYS A 1 156 ? -43.069 4.047 39.925 1.00 64.94 156 LYS A CA 1
ATOM 1239 C C . LYS A 1 156 ? -44.030 5.203 39.684 1.00 64.94 156 LYS A C 1
ATOM 1241 O O . LYS A 1 156 ? -44.444 5.868 40.627 1.00 64.94 156 LYS A O 1
ATOM 1246 N N . GLU A 1 157 ? -44.266 5.524 38.421 1.00 69.62 157 GLU A N 1
ATOM 1247 C CA . GLU A 1 157 ? -45.282 6.472 38.042 1.00 69.62 157 GLU A CA 1
ATOM 1248 C C . GLU A 1 157 ? -4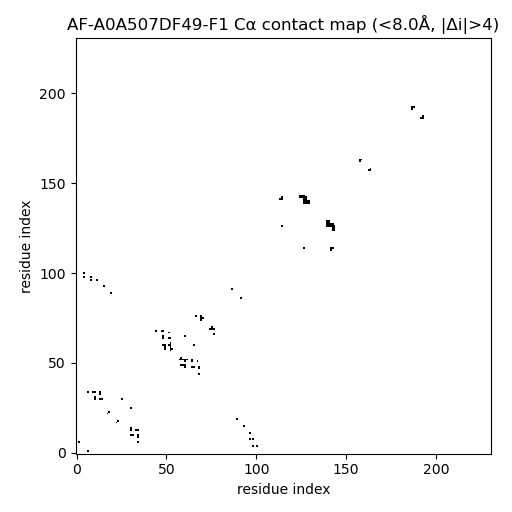6.595 5.821 38.431 1.00 69.62 157 GLU A C 1
ATOM 1250 O O . GLU A 1 157 ? -46.825 4.637 38.158 1.00 69.62 157 GLU A O 1
ATOM 1255 N N . GLU A 1 158 ? -47.427 6.591 39.121 1.00 74.56 158 GLU A N 1
ATOM 1256 C CA . GLU A 1 158 ? -48.774 6.173 39.468 1.00 74.56 158 GLU A CA 1
ATOM 1257 C C . GLU A 1 158 ? -49.450 5.664 38.194 1.00 74.56 158 GLU A C 1
ATOM 1259 O O . GLU A 1 158 ? -49.616 6.422 37.249 1.00 74.56 158 GLU A O 1
ATOM 1264 N N . THR A 1 159 ? -49.755 4.371 38.103 1.00 75.25 159 THR A N 1
ATOM 1265 C CA . THR A 1 159 ? -50.251 3.784 36.845 1.00 75.25 159 THR A CA 1
ATOM 1266 C C . THR A 1 159 ? -51.722 4.142 36.615 1.00 75.25 159 THR A C 1
ATOM 1268 O O . THR A 1 159 ? -52.174 4.210 35.472 1.00 75.25 159 THR A O 1
ATOM 1271 N N . ASP A 1 160 ? -52.443 4.455 37.694 1.00 86.56 160 ASP A N 1
ATOM 1272 C CA . ASP A 1 160 ? -53.859 4.794 37.669 1.00 86.56 160 ASP A CA 1
ATOM 1273 C C . ASP A 1 160 ? -54.102 6.150 36.974 1.00 86.56 160 ASP A C 1
ATOM 1275 O O . ASP A 1 160 ? -53.625 7.191 37.446 1.00 86.56 160 ASP A O 1
ATOM 1279 N N . PRO A 1 161 ? -54.902 6.197 35.892 1.00 85.50 161 PRO A N 1
ATOM 1280 C CA . PRO A 1 161 ? -55.115 7.424 35.124 1.00 85.50 161 PRO A CA 1
ATOM 1281 C C . PRO A 1 161 ? -55.818 8.516 35.942 1.00 85.50 161 PRO A C 1
ATOM 1283 O O . PRO A 1 161 ? -55.487 9.692 35.814 1.00 85.50 161 PRO A O 1
ATOM 1286 N N . ILE A 1 162 ? -56.745 8.138 36.831 1.00 90.44 162 ILE A N 1
ATOM 1287 C CA . ILE A 1 162 ? -57.507 9.078 37.669 1.00 90.44 162 ILE A CA 1
ATOM 1288 C C . ILE A 1 162 ? -56.569 9.870 38.585 1.00 90.44 162 ILE A C 1
ATOM 1290 O O . ILE A 1 162 ? -56.629 11.097 38.625 1.00 90.44 162 ILE A O 1
ATOM 1294 N N . LYS A 1 163 ? -55.652 9.181 39.268 1.00 90.06 163 LYS A N 1
ATOM 1295 C CA . LYS A 1 163 ? -54.697 9.821 40.174 1.00 90.06 163 LYS A CA 1
ATOM 1296 C C . LYS A 1 163 ? -53.673 10.671 39.426 1.00 90.06 163 LYS A C 1
ATOM 1298 O O . LYS A 1 163 ? -53.298 11.724 39.928 1.00 90.06 163 LYS A O 1
ATOM 1303 N N . LYS A 1 164 ? -53.262 10.287 38.207 1.00 90.00 164 LYS A N 1
ATOM 1304 C CA . LYS A 1 164 ? -52.439 11.166 37.353 1.00 90.00 164 LYS A CA 1
ATOM 1305 C C . LYS A 1 164 ? -53.152 12.490 37.085 1.00 90.00 164 LYS A C 1
ATOM 1307 O O . LYS A 1 164 ? -52.561 13.548 37.280 1.00 90.00 164 LYS A O 1
ATOM 1312 N N . HIS A 1 165 ? -54.420 12.439 36.675 1.00 90.75 165 HIS A N 1
ATOM 1313 C CA . HIS A 1 165 ? -55.213 13.645 36.433 1.00 90.75 165 HIS A CA 1
ATOM 1314 C C . HIS A 1 165 ? -55.381 14.492 37.695 1.00 90.75 165 HIS A C 1
ATOM 1316 O O . HIS A 1 165 ? -55.259 15.713 37.623 1.00 90.75 165 HIS A O 1
ATOM 1322 N N . GLU A 1 166 ? -55.598 13.859 38.846 1.00 93.88 166 GLU A N 1
ATOM 1323 C CA . GLU A 1 166 ? -55.692 14.553 40.128 1.00 93.88 166 GLU A CA 1
ATOM 1324 C C . GLU A 1 166 ? -54.379 15.255 40.500 1.00 93.88 166 GLU A C 1
ATOM 1326 O O . GLU A 1 166 ? -54.393 16.446 40.803 1.00 93.88 166 GLU A O 1
ATOM 1331 N N . VAL A 1 167 ? -53.236 14.568 40.402 1.00 91.19 167 VAL A N 1
ATOM 1332 C CA . VAL A 1 167 ? -51.910 15.149 40.675 1.00 91.19 167 VAL A CA 1
ATOM 1333 C C . VAL A 1 167 ? -51.607 16.298 39.715 1.00 91.19 167 VAL A C 1
ATOM 1335 O O . VAL A 1 167 ? -51.124 17.346 40.144 1.00 91.19 167 VAL A O 1
ATOM 1338 N N . HIS A 1 168 ? -51.941 16.156 38.430 1.00 91.69 168 HIS A N 1
ATOM 1339 C CA . HIS A 1 168 ? -51.793 17.241 37.462 1.00 91.69 168 HIS A CA 1
ATOM 1340 C C . HIS A 1 168 ? -52.676 18.443 37.813 1.00 91.69 168 HIS A C 1
ATOM 1342 O O . HIS A 1 168 ? -52.178 19.568 37.829 1.00 91.69 168 HIS A O 1
ATOM 1348 N N . ALA A 1 169 ? -53.945 18.225 38.165 1.00 94.62 169 ALA A N 1
ATOM 1349 C CA . ALA A 1 169 ? -54.850 19.293 38.580 1.00 94.62 169 ALA A CA 1
ATOM 1350 C C . ALA A 1 169 ? -54.371 19.990 39.866 1.00 94.62 169 ALA A C 1
ATOM 1352 O O . ALA A 1 169 ? -54.408 21.216 39.953 1.00 94.62 169 ALA A O 1
ATOM 1353 N N . GLN A 1 170 ? -53.869 19.232 40.845 1.00 94.19 170 GLN A N 1
ATOM 1354 C CA . GLN A 1 170 ? -53.276 19.781 42.065 1.00 94.19 170 GLN A CA 1
ATOM 1355 C C . GLN A 1 170 ? -52.014 20.594 41.758 1.00 94.19 170 GLN A C 1
ATOM 1357 O O . GLN A 1 170 ? -51.864 21.698 42.276 1.00 94.19 170 GLN A O 1
ATOM 1362 N N . SER A 1 171 ? -51.140 20.100 40.876 1.00 92.81 171 SER A N 1
ATOM 1363 C CA . SER A 1 171 ? -49.941 20.833 40.457 1.00 92.81 171 SER A CA 1
ATOM 1364 C C . SER A 1 171 ? -50.288 22.134 39.728 1.00 92.81 171 SER A C 1
ATOM 1366 O O . SER A 1 171 ? -49.666 23.157 39.993 1.00 92.81 171 SER A O 1
ATOM 1368 N N . ALA A 1 172 ? -51.328 22.134 38.886 1.00 94.25 172 ALA A N 1
ATOM 1369 C CA . ALA A 1 172 ? -51.798 23.330 38.193 1.00 94.25 172 ALA A CA 1
ATOM 1370 C C . ALA A 1 172 ? -52.308 24.385 39.183 1.00 94.25 172 ALA A C 1
A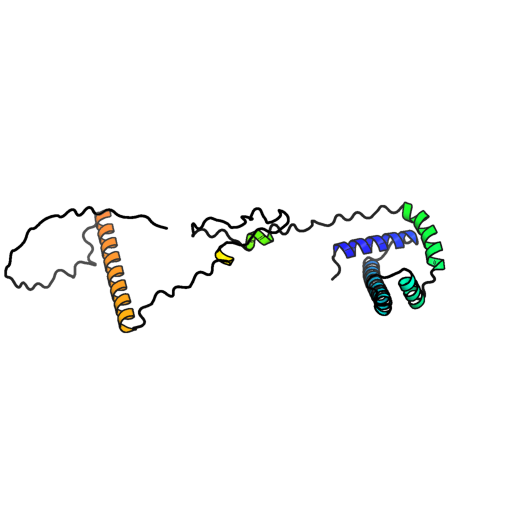TOM 1372 O O . ALA A 1 172 ? -51.871 25.531 39.126 1.00 94.25 172 ALA A O 1
ATOM 1373 N N . ARG A 1 173 ? -53.129 23.981 40.164 1.00 95.06 173 ARG A N 1
ATOM 1374 C CA . ARG A 1 173 ? -53.589 24.877 41.240 1.00 95.06 173 ARG A CA 1
ATOM 1375 C C . ARG A 1 173 ? -52.427 25.450 42.046 1.00 95.06 173 ARG A C 1
ATOM 1377 O O . ARG A 1 173 ? -52.403 26.642 42.323 1.00 95.06 173 ARG A O 1
ATOM 1384 N N . GLN A 1 174 ? -51.440 24.623 42.394 1.00 95.62 174 GLN A N 1
ATOM 1385 C CA . GLN A 1 174 ? -50.251 25.084 43.115 1.00 95.62 174 GLN A CA 1
ATOM 1386 C C . GLN A 1 174 ? -49.441 26.100 42.300 1.00 95.62 174 GLN A C 1
ATOM 1388 O O . GLN A 1 174 ? -48.954 27.078 42.865 1.00 95.62 174 GLN A O 1
ATOM 1393 N N . VAL A 1 175 ? -49.312 25.895 40.985 1.00 96.44 175 VAL A N 1
ATOM 1394 C CA . VAL A 1 175 ? -48.641 26.836 40.077 1.00 96.44 175 VAL A CA 1
ATOM 1395 C C . VAL A 1 175 ? -49.412 28.152 39.990 1.00 96.44 175 VAL A C 1
ATOM 1397 O O . VAL A 1 175 ? -48.804 29.212 40.119 1.00 96.44 175 VAL A O 1
ATOM 1400 N N . GLU A 1 176 ? -50.734 28.102 39.831 1.00 93.94 176 GLU A N 1
ATOM 1401 C CA . GLU A 1 176 ? -51.594 29.290 39.807 1.00 93.94 176 GLU A CA 1
ATOM 1402 C C . GLU A 1 176 ? -51.497 30.074 41.118 1.00 93.94 176 GLU A C 1
ATOM 1404 O O . GLU A 1 176 ? -51.219 31.272 41.106 1.00 93.94 176 GLU A O 1
ATOM 1409 N N . GLU A 1 177 ? -51.623 29.405 42.264 1.00 93.50 177 GLU A N 1
ATOM 1410 C CA . GLU A 1 177 ? -51.476 30.046 43.569 1.00 93.50 177 GLU A CA 1
ATOM 1411 C C . GLU A 1 177 ? -50.084 30.648 43.774 1.00 93.50 177 GLU A C 1
ATOM 1413 O O . GLU A 1 177 ? -49.961 31.740 44.332 1.00 93.50 177 GLU A O 1
ATOM 1418 N N . ALA A 1 178 ? -49.025 29.948 43.360 1.00 94.38 178 ALA A N 1
ATOM 1419 C CA . ALA A 1 178 ? -47.660 30.448 43.458 1.00 94.38 178 ALA A CA 1
ATOM 1420 C C . ALA A 1 178 ? -47.458 31.691 42.582 1.00 94.38 178 ALA A C 1
ATOM 1422 O O . ALA A 1 178 ? -46.843 32.655 43.037 1.00 94.38 178 ALA A O 1
ATOM 1423 N N . LEU A 1 179 ? -48.021 31.708 41.370 1.00 93.00 179 LEU A N 1
ATOM 1424 C CA . LEU A 1 179 ? -48.000 32.868 40.479 1.00 93.00 179 LEU A CA 1
ATOM 1425 C C . LEU A 1 179 ? -48.782 34.044 41.062 1.00 93.00 179 LEU A C 1
ATOM 1427 O O . LEU A 1 179 ? -48.272 35.160 41.062 1.00 93.00 179 LEU A O 1
ATOM 1431 N N . VAL A 1 180 ? -49.970 33.806 41.621 1.00 91.88 180 VAL A N 1
ATOM 1432 C CA . VAL A 1 180 ? -50.760 34.846 42.297 1.00 91.88 180 VAL A CA 1
ATOM 1433 C C . VAL A 1 180 ? -49.998 35.410 43.497 1.00 91.88 180 VAL A C 1
ATOM 1435 O O . VAL A 1 180 ? -49.942 36.626 43.673 1.00 91.88 180 VAL A O 1
ATOM 1438 N N . LYS A 1 181 ? -49.363 34.556 44.308 1.00 91.31 181 LYS A N 1
ATOM 1439 C CA . LYS A 1 181 ? -48.536 34.980 45.452 1.00 91.31 181 LYS A CA 1
ATOM 1440 C C . LYS A 1 181 ? -47.321 35.791 45.002 1.00 91.31 181 LYS A C 1
ATOM 1442 O O . LYS A 1 181 ? -47.047 36.827 45.601 1.00 91.31 181 LYS A O 1
ATOM 1447 N N . LEU A 1 182 ? -46.626 35.361 43.947 1.00 90.25 182 LEU A N 1
ATOM 1448 C CA . LEU A 1 182 ? -45.491 36.087 43.369 1.00 90.25 182 LEU A CA 1
ATOM 1449 C C . LEU A 1 182 ? -45.946 37.451 42.843 1.00 90.25 182 LEU A C 1
ATOM 1451 O O . LEU A 1 182 ? -45.356 38.471 43.188 1.00 90.25 182 LEU A O 1
ATOM 1455 N N . TYR A 1 183 ? -47.034 37.482 42.076 1.00 88.69 183 TYR A N 1
ATOM 1456 C CA . TYR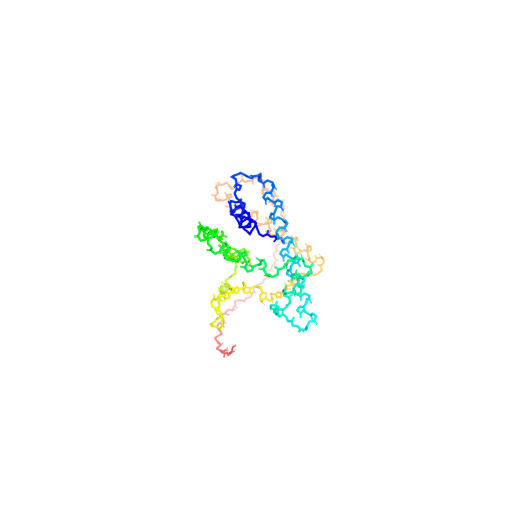 A 1 183 ? -47.598 38.712 41.535 1.00 88.69 183 TYR A CA 1
ATOM 1457 C C . TYR A 1 183 ? -47.983 39.690 42.653 1.00 88.69 183 TYR A C 1
ATOM 1459 O O . TYR A 1 183 ? -47.530 40.833 42.645 1.00 88.69 183 TYR A O 1
ATOM 1467 N N . ARG A 1 184 ? -48.701 39.229 43.686 1.00 84.38 184 ARG A N 1
ATOM 1468 C CA . ARG A 1 184 ? -49.024 40.040 44.874 1.00 84.38 184 ARG A CA 1
ATOM 1469 C C . ARG A 1 184 ? -47.773 40.551 45.588 1.00 84.38 184 ARG A C 1
ATOM 1471 O O . ARG A 1 184 ? -47.703 41.729 45.919 1.00 84.38 184 ARG A O 1
ATOM 1478 N N . ALA A 1 185 ? -46.766 39.701 45.789 1.00 86.62 185 ALA A N 1
ATOM 1479 C CA . ALA A 1 185 ? -45.503 40.122 46.393 1.00 86.62 185 ALA A CA 1
ATOM 1480 C C . ALA A 1 185 ? -44.786 41.188 45.544 1.00 86.62 185 ALA A C 1
ATOM 1482 O O . ALA A 1 185 ? -44.219 42.129 46.094 1.00 86.62 185 ALA A O 1
ATOM 1483 N N . SER A 1 186 ? -44.848 41.081 44.212 1.00 85.94 186 SER A N 1
ATOM 1484 C CA . SER A 1 186 ? -44.274 42.072 43.295 1.00 85.94 186 SER A CA 1
ATOM 1485 C C . SER A 1 186 ? -45.004 43.420 43.339 1.00 85.94 186 SER A C 1
ATOM 1487 O O . SER A 1 186 ? -44.363 44.468 43.274 1.00 85.94 186 SER A O 1
ATOM 1489 N N . LEU A 1 187 ? -46.326 43.412 43.527 1.00 82.06 187 LEU A N 1
ATOM 1490 C CA . LEU A 1 187 ? -47.139 44.618 43.692 1.00 82.06 187 LEU A CA 1
ATOM 1491 C C . LEU A 1 187 ? -46.823 45.352 44.999 1.00 82.06 187 LEU A C 1
ATOM 1493 O O . LEU A 1 187 ? -46.572 46.557 44.986 1.00 82.06 187 LEU A O 1
ATOM 1497 N N . VAL A 1 188 ? -46.718 44.612 46.107 1.00 78.94 188 VAL A N 1
ATOM 1498 C CA . VAL A 1 188 ? -46.289 45.160 47.406 1.00 78.94 188 VAL A CA 1
ATOM 1499 C C . VAL A 1 188 ? -44.876 45.741 47.308 1.00 78.94 188 VAL A C 1
ATOM 1501 O O . VAL A 1 188 ? -44.631 46.858 47.757 1.00 78.94 188 VAL A O 1
ATOM 1504 N N . ALA A 1 189 ? -43.947 45.037 46.652 1.00 77.12 189 ALA A N 1
ATOM 1505 C CA . ALA A 1 189 ? -42.577 45.519 46.459 1.00 77.12 189 ALA A CA 1
ATOM 1506 C C . ALA A 1 189 ? -42.486 46.782 45.581 1.00 77.12 189 ALA A C 1
ATOM 1508 O O . ALA A 1 189 ? -41.536 47.552 45.710 1.00 77.12 189 ALA A O 1
ATOM 1509 N N . THR A 1 190 ? -43.458 47.005 44.692 1.00 77.88 190 THR A N 1
ATOM 1510 C CA . THR A 1 190 ? -43.515 48.172 43.796 1.00 77.88 190 THR A CA 1
ATOM 1511 C C . THR A 1 190 ? -44.433 49.291 44.304 1.00 77.88 190 THR A C 1
ATOM 1513 O O . THR A 1 190 ? -44.546 50.324 43.640 1.00 77.88 190 THR A O 1
ATOM 1516 N N . GLY A 1 191 ? -45.043 49.129 45.487 1.00 68.94 191 GLY A N 1
ATOM 1517 C CA . GLY A 1 191 ? -45.872 50.141 46.152 1.00 68.94 191 GLY A CA 1
ATOM 1518 C C . GLY A 1 191 ? -47.223 50.408 45.477 1.00 68.94 191 GLY A C 1
ATOM 1519 O O . GLY A 1 191 ? -47.762 51.504 45.615 1.00 68.94 191 GLY A O 1
ATOM 1520 N N . ARG A 1 192 ? -47.750 49.445 44.709 1.00 65.06 192 ARG A N 1
ATOM 1521 C CA . ARG A 1 192 ? -49.044 49.524 44.008 1.00 65.06 192 ARG A CA 1
ATOM 1522 C C . ARG A 1 192 ? -49.994 48.469 44.577 1.00 65.06 192 ARG A C 1
ATOM 1524 O O . ARG A 1 192 ? -49.967 47.333 44.126 1.00 65.06 192 ARG A O 1
ATOM 1531 N N . GLU A 1 193 ? -50.793 48.816 45.586 1.00 61.19 19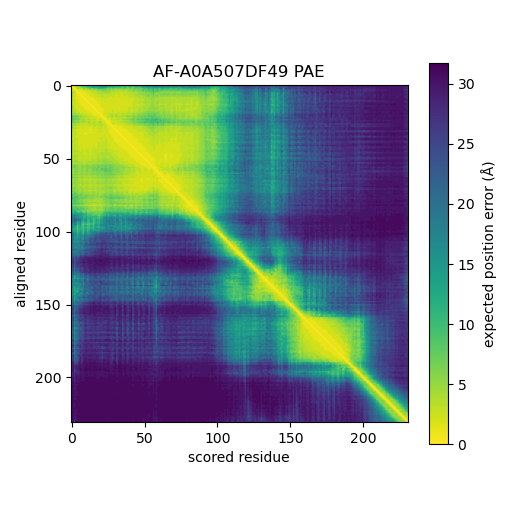3 GLU A N 1
ATOM 1532 C CA . GLU A 1 193 ? -51.624 47.828 46.306 1.00 61.19 193 GLU A CA 1
ATOM 1533 C C . GLU A 1 193 ? -53.014 47.578 45.683 1.00 61.19 193 GLU A C 1
ATOM 1535 O O . GLU A 1 193 ? -53.631 46.557 45.980 1.00 61.19 193 GLU A O 1
ATOM 1540 N N . ASP A 1 194 ? -53.470 48.430 44.758 1.00 60.31 194 ASP A N 1
ATOM 1541 C CA . ASP A 1 194 ? -54.831 48.376 44.205 1.00 60.31 194 ASP A CA 1
ATOM 1542 C C . ASP A 1 194 ? -54.849 48.031 42.704 1.00 60.31 194 ASP A C 1
ATOM 1544 O O . ASP A 1 194 ? -54.927 48.914 41.848 1.00 60.31 194 ASP A O 1
ATOM 1548 N N . ASP A 1 195 ? -54.821 46.733 42.378 1.00 59.66 195 ASP A N 1
ATOM 1549 C CA . ASP A 1 195 ? -55.071 46.233 41.018 1.00 59.66 195 ASP A CA 1
ATOM 1550 C C . ASP A 1 195 ? -56.477 45.597 40.907 1.00 59.66 195 ASP A C 1
ATOM 1552 O O . ASP A 1 195 ? -56.812 44.679 41.664 1.00 59.66 195 ASP A O 1
ATOM 1556 N N . PRO A 1 196 ? -57.308 45.990 39.918 1.00 59.22 196 PRO A N 1
ATOM 1557 C CA . PRO A 1 196 ? -58.700 45.537 39.785 1.00 59.22 196 PRO A CA 1
ATOM 1558 C C . PRO A 1 196 ? -58.853 44.071 39.342 1.00 59.22 196 PRO A C 1
ATOM 1560 O O . PRO A 1 196 ? -59.969 43.570 39.254 1.00 59.22 196 PRO A O 1
ATOM 1563 N N . VAL A 1 197 ? -57.755 43.367 39.055 1.00 63.69 197 VAL A N 1
ATOM 1564 C CA . VAL A 1 197 ? -57.778 41.964 38.606 1.00 63.69 197 VAL A CA 1
ATOM 1565 C C . VAL A 1 197 ? -58.129 40.997 39.746 1.00 63.69 197 VAL A C 1
ATOM 1567 O O . VAL A 1 197 ? -58.619 39.912 39.472 1.00 63.69 197 VAL A O 1
ATOM 1570 N N . PHE A 1 198 ? -57.950 41.377 41.018 1.00 59.00 198 PHE A N 1
ATOM 1571 C CA . PHE A 1 198 ? -58.219 40.509 42.181 1.00 59.00 198 PHE A CA 1
ATOM 1572 C C . PHE A 1 198 ? -59.375 40.989 43.077 1.00 59.00 198 PHE A C 1
ATOM 1574 O O . PHE A 1 198 ? -59.607 40.419 44.142 1.00 59.00 198 PHE A O 1
ATOM 1581 N N . SER A 1 199 ? -60.116 42.023 42.671 1.00 54.41 199 SER A N 1
ATOM 1582 C CA . SER A 1 199 ? -61.138 42.678 43.502 1.00 54.41 199 SER A CA 1
ATOM 1583 C C . SER A 1 199 ? -62.497 41.961 43.553 1.00 54.41 199 SER A C 1
ATOM 1585 O O . SER A 1 199 ? -63.406 42.439 44.228 1.00 54.41 199 SER A O 1
ATOM 1587 N N . TYR A 1 200 ? -62.662 40.816 42.879 1.00 51.03 200 TYR A N 1
ATOM 1588 C CA . TYR A 1 200 ? -63.967 40.156 42.719 1.00 51.03 200 TYR A CA 1
ATOM 1589 C C . TYR A 1 200 ? -64.277 39.020 43.715 1.00 51.03 200 TYR A C 1
ATOM 1591 O O . TYR A 1 200 ? -65.361 38.447 43.644 1.00 51.03 200 TYR A O 1
ATOM 1599 N N . GLU A 1 201 ? -63.396 38.693 44.667 1.00 52.09 201 GLU A N 1
ATOM 1600 C CA . GLU A 1 201 ? -63.654 37.612 45.647 1.00 52.09 201 GLU A CA 1
ATOM 1601 C C . GLU A 1 201 ? -64.265 38.076 46.988 1.00 52.09 201 GLU A C 1
ATOM 1603 O O . GLU A 1 201 ? -64.555 37.246 47.846 1.00 52.09 201 GLU A O 1
ATOM 1608 N N . SER A 1 202 ? -64.530 39.372 47.198 1.00 45.91 202 SER A N 1
ATOM 1609 C CA . SER A 1 202 ? -64.997 39.892 48.503 1.00 45.91 202 SER A CA 1
ATOM 1610 C C . SER A 1 202 ? -66.520 40.057 48.661 1.00 45.91 202 SER A C 1
ATOM 1612 O O . SER A 1 202 ? -66.970 40.750 49.573 1.00 45.91 202 SER A O 1
ATOM 1614 N N . GLY A 1 203 ? -67.340 39.412 47.825 1.00 42.56 203 GLY A N 1
ATOM 1615 C CA . GLY A 1 203 ? -68.789 39.653 47.788 1.00 42.56 203 GLY A CA 1
ATOM 1616 C C . GLY A 1 203 ? -69.671 38.406 47.761 1.00 42.56 203 GLY A C 1
ATOM 1617 O O . GLY A 1 203 ? -70.346 38.190 46.764 1.00 42.56 203 GLY A O 1
ATOM 1618 N N . ASN A 1 204 ? -69.679 37.603 48.833 1.00 34.91 204 ASN A N 1
ATOM 1619 C CA . ASN A 1 204 ? -70.886 36.936 49.362 1.00 34.91 204 ASN A CA 1
ATOM 1620 C C . ASN A 1 204 ? -70.567 36.191 50.671 1.00 34.91 204 ASN A C 1
ATOM 1622 O O . ASN A 1 204 ? -69.917 35.149 50.681 1.00 34.91 204 ASN A O 1
ATOM 1626 N N . SER A 1 205 ? -71.032 36.741 51.792 1.00 43.31 205 SER A N 1
ATOM 1627 C CA . SER A 1 205 ? -70.911 36.173 53.134 1.00 43.31 205 SER A CA 1
ATOM 1628 C C . SER A 1 205 ? -72.070 35.222 53.451 1.00 43.31 205 SER A C 1
ATOM 1630 O O . SER A 1 205 ? -73.219 35.494 53.115 1.00 43.31 205 SER A O 1
ATOM 1632 N N . THR A 1 206 ? -71.811 34.144 54.196 1.00 34.94 206 THR A N 1
ATOM 1633 C CA . THR A 1 206 ? -72.780 33.651 55.189 1.00 34.94 206 THR A CA 1
ATOM 1634 C C . THR A 1 206 ? -72.045 33.046 56.381 1.00 34.94 206 THR A C 1
ATOM 1636 O O . THR A 1 206 ? -71.387 32.013 56.304 1.00 34.94 206 THR A O 1
ATOM 1639 N N . THR A 1 207 ? -72.170 33.756 57.492 1.00 42.50 207 THR A N 1
ATOM 1640 C CA . THR A 1 207 ? -71.832 33.405 58.867 1.00 42.50 207 THR A CA 1
ATOM 1641 C C . THR A 1 207 ? -72.656 32.206 59.346 1.00 42.50 207 THR A C 1
ATOM 1643 O O . THR A 1 207 ? -73.879 32.232 59.252 1.00 42.50 207 THR A O 1
ATOM 1646 N N . MET A 1 208 ? -72.011 31.217 59.968 1.00 30.94 208 MET A N 1
ATOM 1647 C CA . MET A 1 208 ? -72.629 30.346 60.976 1.00 30.94 208 MET A CA 1
ATOM 1648 C C . MET A 1 208 ? -71.639 30.184 62.132 1.00 30.94 208 MET A C 1
ATOM 1650 O O . MET A 1 208 ? -70.468 29.867 61.935 1.00 30.94 208 MET A O 1
ATOM 1654 N N . ALA A 1 209 ? -72.121 30.506 63.326 1.00 34.22 209 ALA A N 1
ATOM 1655 C CA . ALA A 1 209 ? -71.377 30.570 64.572 1.00 34.22 209 ALA A CA 1
ATOM 1656 C C . ALA A 1 209 ? -71.370 29.229 65.331 1.00 34.22 209 ALA A C 1
ATOM 1658 O O . ALA A 1 209 ? -72.267 28.412 65.140 1.00 34.22 209 ALA A O 1
ATOM 1659 N N . ASN A 1 210 ? -70.463 29.152 66.320 1.00 33.44 210 ASN A N 1
ATOM 1660 C CA . ASN A 1 210 ? -70.547 28.343 67.554 1.00 33.44 210 ASN A CA 1
ATOM 1661 C C . ASN A 1 210 ? -70.225 26.832 67.385 1.00 33.44 210 ASN A C 1
ATOM 1663 O O . ASN A 1 210 ? -70.607 26.230 66.398 1.00 33.44 210 ASN A O 1
ATOM 1667 N N . THR A 1 211 ? -69.552 26.088 68.273 1.00 34.50 211 THR A N 1
ATOM 1668 C CA . THR A 1 211 ? -69.238 26.215 69.709 1.00 34.50 211 THR A CA 1
ATOM 1669 C C . THR A 1 211 ? -68.080 25.254 70.041 1.00 34.50 211 THR A C 1
ATOM 1671 O O . THR A 1 211 ? -68.058 24.158 69.497 1.00 34.50 211 THR A O 1
ATOM 1674 N N . GLY A 1 212 ? -67.191 25.649 70.964 1.00 32.00 212 GLY A N 1
ATOM 1675 C CA . GLY A 1 212 ? -66.467 24.821 71.953 1.00 32.00 212 GLY A CA 1
ATOM 1676 C C . GLY A 1 212 ? -65.737 23.528 71.540 1.00 32.00 212 GLY A C 1
ATOM 1677 O O . GLY A 1 212 ? -66.350 22.560 71.117 1.00 32.00 212 GLY A O 1
ATOM 1678 N N . ASN A 1 213 ? -64.453 23.411 71.894 1.00 34.03 213 ASN A N 1
ATOM 1679 C CA . ASN A 1 213 ? -64.072 22.873 73.210 1.00 34.03 213 ASN A CA 1
ATOM 1680 C C . ASN A 1 213 ? -62.547 22.956 73.427 1.00 34.03 213 ASN A C 1
ATOM 1682 O O . ASN A 1 213 ? -61.758 22.633 72.542 1.00 34.03 213 ASN A O 1
ATOM 1686 N N . MET A 1 214 ? -62.149 23.391 74.623 1.00 37.00 214 MET A N 1
ATOM 1687 C CA . MET A 1 214 ? -60.777 23.325 75.128 1.00 37.00 214 MET A CA 1
ATOM 1688 C C . MET A 1 214 ? -60.396 21.882 75.464 1.00 37.00 214 MET A C 1
ATOM 1690 O O . MET A 1 214 ? -61.212 21.199 76.064 1.00 37.00 214 MET A O 1
ATOM 1694 N N . THR A 1 215 ? -59.138 21.493 75.221 1.00 35.59 215 THR A N 1
ATOM 1695 C CA . THR A 1 215 ? -58.262 20.823 76.211 1.00 35.59 215 THR A CA 1
ATOM 1696 C C . THR A 1 215 ? -56.884 20.524 75.611 1.00 35.59 215 THR A C 1
ATOM 1698 O O . THR A 1 215 ? -56.806 19.924 74.545 1.00 35.59 215 THR A O 1
ATOM 1701 N N . GLY A 1 216 ? -55.815 20.840 76.355 1.00 33.19 216 GLY A N 1
ATOM 1702 C CA . GLY A 1 216 ? -54.610 19.998 76.369 1.00 33.19 216 GLY A CA 1
ATOM 1703 C C . GLY A 1 216 ? -53.294 20.605 75.881 1.00 33.19 216 GLY A C 1
ATOM 1704 O O . GLY A 1 216 ? -52.777 20.206 74.845 1.00 33.19 216 GLY A O 1
ATOM 1705 N N . LEU A 1 217 ? -52.694 21.480 76.695 1.00 34.09 217 LEU A N 1
ATOM 1706 C CA . LEU A 1 217 ? -51.234 21.513 76.877 1.00 34.09 217 LEU A CA 1
ATOM 1707 C C . LEU A 1 217 ? -50.724 20.104 77.258 1.00 34.09 217 LEU A C 1
ATOM 1709 O O . LEU A 1 217 ? -51.424 19.442 78.017 1.00 34.09 217 LEU A O 1
ATOM 1713 N N . ILE A 1 218 ? -49.521 19.714 76.803 1.00 34.78 218 ILE A N 1
ATOM 1714 C CA . ILE A 1 218 ? -48.437 18.940 77.482 1.00 34.78 218 ILE A CA 1
ATOM 1715 C C . ILE A 1 218 ? -47.398 18.615 76.377 1.00 34.78 218 ILE A C 1
ATOM 1717 O O . ILE A 1 218 ? -47.724 17.964 75.395 1.00 34.78 218 ILE A O 1
ATOM 1721 N N . MET A 1 219 ? -46.247 19.288 76.319 1.00 32.09 219 MET A N 1
ATOM 1722 C CA . MET A 1 219 ? -44.983 19.050 77.041 1.00 32.09 219 MET A CA 1
ATOM 1723 C C . MET A 1 219 ? -44.022 18.081 76.326 1.00 32.09 219 MET A C 1
ATOM 1725 O O . MET A 1 219 ? -44.383 17.022 75.832 1.00 32.09 219 MET A O 1
ATOM 1729 N N . SER A 1 220 ? -42.771 18.528 76.302 1.00 35.19 220 SER A N 1
ATOM 1730 C CA . SER A 1 220 ? -41.530 17.916 75.829 1.00 35.19 220 SER A CA 1
ATOM 1731 C C . SER A 1 220 ? -41.219 16.500 76.331 1.00 35.19 220 SER A C 1
ATOM 1733 O O . SER A 1 220 ? -41.435 16.208 77.504 1.00 35.19 220 SER A O 1
ATOM 1735 N N . ALA A 1 221 ? -40.499 15.732 75.506 1.00 36.38 221 ALA A N 1
ATOM 1736 C CA . ALA A 1 221 ? -39.483 14.748 75.916 1.00 36.38 221 ALA A CA 1
ATOM 1737 C C . ALA A 1 221 ? -38.513 14.559 74.727 1.00 36.38 221 ALA A C 1
ATOM 1739 O O . ALA A 1 221 ? -38.914 14.090 73.669 1.00 36.38 221 ALA A O 1
ATOM 1740 N N . VAL A 1 222 ? -37.318 15.162 74.715 1.00 37.56 222 VAL A N 1
ATOM 1741 C CA . VAL A 1 222 ? -36.041 14.583 75.188 1.00 37.56 222 VAL A CA 1
ATOM 1742 C C . VAL A 1 222 ? -36.062 13.055 75.296 1.00 37.56 222 VAL A C 1
ATOM 1744 O O . VAL A 1 222 ? -36.630 12.494 76.227 1.00 37.56 222 VAL A O 1
ATOM 1747 N N . GLY A 1 223 ? -35.366 12.406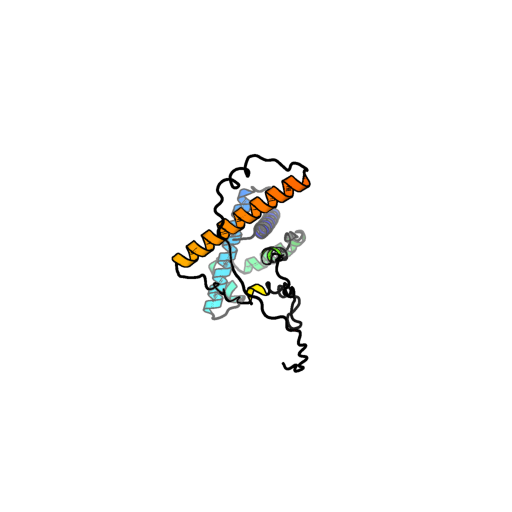 74.364 1.00 34.62 223 GLY A N 1
ATOM 1748 C CA . GLY A 1 223 ? -35.042 10.983 74.383 1.00 34.62 223 GLY A CA 1
ATOM 1749 C C . GLY A 1 223 ? -33.704 10.766 73.685 1.00 34.62 223 GLY A C 1
ATOM 1750 O O . GLY A 1 223 ? -33.642 10.614 72.471 1.00 34.62 223 GLY A O 1
ATOM 1751 N N . ASN A 1 224 ? -32.635 10.833 74.473 1.00 34.59 224 ASN A N 1
ATOM 1752 C CA . ASN A 1 224 ? -31.268 10.500 74.093 1.00 34.59 224 ASN A CA 1
ATOM 1753 C C . ASN A 1 224 ? -31.152 8.965 74.012 1.00 34.59 224 ASN A C 1
ATOM 1755 O O . ASN A 1 224 ? -31.625 8.282 74.920 1.00 34.59 224 ASN A O 1
ATOM 1759 N N . GLY A 1 225 ? -30.536 8.415 72.963 1.00 35.72 225 GLY A N 1
ATOM 1760 C CA . GLY A 1 225 ? -30.459 6.963 72.764 1.00 35.72 225 GLY A CA 1
ATOM 1761 C C . GLY A 1 225 ? -29.411 6.558 71.733 1.00 35.72 225 GLY A C 1
ATOM 1762 O O . GLY A 1 225 ? -29.683 6.462 70.546 1.00 35.72 225 GLY A O 1
ATOM 1763 N N . SER A 1 226 ? -28.202 6.354 72.238 1.00 39.31 226 SER A N 1
ATOM 1764 C CA . SER A 1 226 ? -26.976 5.863 71.606 1.00 39.31 226 SER A CA 1
ATOM 1765 C C . SER A 1 226 ? -27.061 4.493 70.915 1.00 39.31 226 SER A C 1
ATOM 1767 O O . SER A 1 226 ? -27.741 3.597 71.409 1.00 39.31 226 SER A O 1
ATOM 1769 N N . GLY A 1 227 ? -26.191 4.291 69.914 1.00 35.78 227 GLY A N 1
ATOM 1770 C CA . GLY A 1 227 ? -25.786 2.984 69.365 1.00 35.78 227 GLY A CA 1
ATOM 1771 C C . GLY A 1 227 ? -26.168 2.833 67.890 1.00 35.78 227 GLY A C 1
ATOM 1772 O O . GLY A 1 227 ? -27.297 3.097 67.524 1.00 35.78 227 GLY A O 1
ATOM 1773 N N . GLY A 1 228 ? -25.321 2.436 66.952 1.00 39.69 228 GLY A N 1
ATOM 1774 C CA . GLY A 1 228 ? -23.956 1.955 66.993 1.00 39.69 228 GLY A CA 1
ATOM 1775 C C . GLY A 1 228 ? -23.511 1.749 65.542 1.00 39.69 228 GLY A C 1
ATOM 1776 O O . GLY A 1 228 ? -24.273 1.303 64.692 1.00 39.69 228 GLY A O 1
ATOM 1777 N N . ARG A 1 229 ? -22.271 2.142 65.282 1.00 40.62 229 ARG A N 1
ATOM 1778 C CA . ARG A 1 229 ? -21.442 1.818 64.119 1.00 40.62 229 ARG A CA 1
ATOM 1779 C C . ARG A 1 229 ? -21.438 0.305 63.869 1.00 40.62 229 ARG A C 1
ATOM 1781 O O . ARG A 1 229 ? -21.274 -0.410 64.849 1.00 40.62 229 ARG A O 1
ATOM 1788 N N . LEU A 1 230 ? -21.523 -0.147 62.612 1.00 42.41 230 LEU A N 1
ATOM 1789 C CA . LEU A 1 230 ? -20.785 -1.302 62.069 1.00 42.41 230 LEU A CA 1
ATOM 1790 C C . LEU A 1 230 ? -21.013 -1.453 60.547 1.00 42.41 230 LEU A C 1
ATOM 1792 O O . LEU A 1 230 ? -22.156 -1.541 60.109 1.00 42.41 230 LEU A O 1
ATOM 1796 N N . LEU A 1 231 ? -19.869 -1.557 59.852 1.00 41.81 231 LEU A N 1
ATOM 1797 C CA . LEU A 1 231 ? -19.586 -1.982 58.468 1.00 41.81 231 LEU A CA 1
ATOM 1798 C C . LEU A 1 231 ? -20.013 -1.055 57.322 1.00 41.81 231 LEU A C 1
ATOM 1800 O O . LEU A 1 231 ? -21.188 -1.078 56.907 1.00 41.81 231 LEU A O 1
#

Organism: NCBI:txid286115

Secondary structure (DSSP, 8-state):
---HHHHHHHHHHHHHHHHHHT-S---HHHHHHHHHHHHHHHHHHHHHHHHHHHHTT-SS--HHHHHHHHHHTT--HHHHHHHHHHHHHHGGGS----PPP-----GGGHHHHH----TT--S---TTPPPTTS-TTSPPPPPGGGT-------------HHHHHHHHHHHHHHHHHHHHHHHHHHHHHHT----TTSTTSS-----------------------------

Foldseek 3Di:
DDDPLNLVLLLVVVVLVCVVVPDPDDDPVVSSVVSVVVVVVVVVLVVQQCVQCVVVVHRDGDVVSNVVSCVVVVHDVVVVVVVVVVCVVRVVPPDPPPDDPPDPPPCVVVLCVQADPDPPDPDPFCAQPDDPPDDPPDGGDHTPVVVDDDPPPPPPDPPDPVVVVVVVVVVVVVVVVVVVVVVCVVCVVVVNNDDPPPVPPPDDDDDDDDDDDDDDDDDDDDDDDDDDDDD

InterPro domains:
  IPR006565 Bromodomain associated domain [PF07524] (5-74)
  IPR006565 Bromodomain associated domain [SM00576] (3-79)
  IPR009072 Histone-fold [G3DSA:1.10.20.10] (2-91)
  IPR019473 Transcription factor TFIID, subunit 8, C-terminal [PF10406] (133-182)
  IPR019473 Transcription factor TFIID, subunit 8, C-terminal [cd08049] (132-186)
  IPR037818 Transcription initiation factor TFIID subunit 8 [PTHR46469] (8-204)